Protein AF-A0A538PXJ2-F1 (afdb_monomer_lite)

Foldseek 3Di:
DPDQAPLVLLVLQLVLLLVLLVVLVVDQVVFAQADPPADQDVVRGQLLSVLLSVLSNLSNVLSVLSVDPDDPLVNVLSNLQSLLQSLLSLLLSLLRQPQFDPVSVVLNLPPCSSVCSNVVSNVLSVQLSVLCVVVPVPQLVSCVSSLVSNLVSLVRQLSSLLRLCVVLVNNVLSVLSVVLSVLCNLLSVVSNDPCVVVVCPDCNSSVSNSVSSSSNSVSVVVSSVSSNVSNVPQDPLVQWAWEQELDADVQWGWIDGPVDIFTAHPLLSLQVLLLLLLQLVDPDPCRSKDACVRRPPRDDVVSLVRNLVSCVVVRLSPQWDDPSRRITHGSRHNVRYHYPLVSQCVDPSRVVVSVSRD

Sequence (358 aa):
MPAHAPVWYAVAQGALCLSVAWAILALYQRGTPIRQGEPAPTPARDEGALWMGIGVALWSVTGGLLLLPLPDGPAQALRTLLSSANSGCLLISASHLDYGPALLQRASDYRRWNQVALIGSLAIALVTLALDAAFGPAAHAARLPDFLLSSVTLLLWGFGLFRSFHRRGFAPLAVLAVLAISLQFAAQLPEIVDEAALGLAGERRWILNLVSKAMVLVAFLSLAMSWVHEVAERPSHSAIRLRFTGRRAGARYVVDLGDRTLEMRETPHRDLLSLAIARVRDTGHDAGWVSLLDLVGRLDDSRIRRMREDLKPVGLDKEIEANGHKSYRLAIEPQHLSFDREALARLPDLEAVARQIP

Structure (mmCIF, N/CA/C/O backbone):
data_AF-A0A538PXJ2-F1
#
_entry.id   AF-A0A538PXJ2-F1
#
loop_
_atom_site.group_PDB
_atom_site.id
_atom_site.type_symbol
_atom_site.label_atom_id
_atom_site.label_alt_id
_atom_site.label_comp_id
_atom_site.label_asym_id
_atom_site.label_entity_id
_atom_site.label_seq_id
_atom_site.pdbx_PDB_ins_code
_atom_site.Cartn_x
_atom_site.Cartn_y
_atom_site.Cartn_z
_atom_site.occupancy
_atom_site.B_iso_or_equiv
_atom_site.auth_seq_id
_atom_site.auth_comp_id
_atom_site.auth_asym_id
_atom_site.auth_atom_id
_atom_site.pdbx_PDB_model_num
ATOM 1 N N . MET A 1 1 ? 18.726 3.748 -30.516 1.00 31.27 1 MET A N 1
ATOM 2 C CA . MET A 1 1 ? 19.359 4.037 -29.209 1.00 31.27 1 MET A CA 1
ATOM 3 C C . MET A 1 1 ? 18.246 4.381 -28.237 1.00 31.27 1 MET A C 1
ATOM 5 O O . MET A 1 1 ? 17.402 5.183 -28.632 1.00 31.27 1 MET A O 1
ATOM 9 N N . PRO A 1 2 ? 18.173 3.782 -27.036 1.00 47.66 2 PRO A N 1
ATOM 10 C CA . PRO A 1 2 ? 17.225 4.259 -26.038 1.00 47.66 2 PRO A CA 1
ATOM 11 C C . PRO A 1 2 ? 17.558 5.726 -25.772 1.00 47.66 2 PRO A C 1
ATOM 13 O O . PRO A 1 2 ? 18.709 6.053 -25.493 1.00 47.66 2 PRO A O 1
ATOM 16 N N . ALA A 1 3 ? 16.589 6.630 -25.934 1.00 57.38 3 ALA A N 1
ATOM 17 C CA . ALA A 1 3 ? 16.848 8.035 -25.656 1.00 57.38 3 ALA A CA 1
ATOM 18 C C . ALA A 1 3 ? 17.333 8.150 -24.199 1.00 57.38 3 ALA A C 1
ATOM 20 O O . ALA A 1 3 ? 16.736 7.566 -23.290 1.00 57.38 3 ALA A O 1
ATOM 21 N N . HIS A 1 4 ? 18.440 8.845 -23.955 1.00 74.44 4 HIS A N 1
ATOM 22 C CA . HIS A 1 4 ? 18.821 9.143 -22.581 1.00 74.44 4 HIS A CA 1
ATOM 23 C C . HIS A 1 4 ? 17.685 9.935 -21.920 1.00 74.44 4 HIS A C 1
ATOM 25 O O . HIS A 1 4 ? 16.934 10.654 -22.589 1.00 74.44 4 HIS A O 1
ATOM 31 N N . ALA A 1 5 ? 17.493 9.735 -20.618 1.00 84.06 5 ALA A N 1
ATOM 32 C CA . ALA A 1 5 ? 16.477 10.483 -19.897 1.00 84.06 5 ALA A CA 1
ATOM 33 C C . ALA A 1 5 ? 16.792 11.983 -19.986 1.00 84.06 5 ALA A C 1
ATOM 35 O O . ALA A 1 5 ? 17.937 12.361 -19.729 1.00 84.06 5 ALA A O 1
ATOM 36 N N . PRO A 1 6 ? 15.819 12.840 -20.339 1.00 91.62 6 PRO A N 1
ATOM 37 C CA . PRO A 1 6 ? 16.013 14.273 -20.288 1.00 91.62 6 PRO A CA 1
ATOM 38 C C . PRO A 1 6 ? 16.440 14.694 -18.884 1.00 91.62 6 PRO A C 1
ATOM 40 O O . PRO A 1 6 ? 15.895 14.211 -17.887 1.00 91.62 6 PRO A O 1
ATOM 43 N N . VAL A 1 7 ? 17.381 15.633 -18.802 1.00 93.81 7 VAL A N 1
ATOM 44 C CA . VAL A 1 7 ? 17.879 16.152 -17.518 1.00 93.81 7 VAL A CA 1
ATOM 45 C C . VAL A 1 7 ? 16.728 16.683 -16.661 1.00 93.81 7 VAL A C 1
ATOM 47 O O . VAL A 1 7 ? 16.677 16.414 -15.461 1.00 93.81 7 VAL A O 1
ATOM 50 N N . TRP A 1 8 ? 15.757 17.364 -17.282 1.00 95.25 8 TRP A N 1
ATOM 51 C CA . TRP A 1 8 ? 14.578 17.880 -16.586 1.00 95.25 8 TRP A CA 1
ATOM 52 C C . TRP A 1 8 ? 13.778 16.768 -15.897 1.00 95.25 8 TRP A C 1
ATOM 54 O O . TRP A 1 8 ? 13.323 16.955 -14.771 1.00 95.25 8 TRP A O 1
ATOM 64 N N . TYR A 1 9 ? 13.647 15.597 -16.530 1.00 95.50 9 TYR A N 1
ATOM 65 C CA . TYR A 1 9 ? 12.902 14.467 -15.979 1.00 95.50 9 TYR A CA 1
ATOM 66 C C . TYR A 1 9 ? 13.625 13.884 -14.768 1.00 95.50 9 TYR A C 1
ATOM 68 O O . TYR A 1 9 ? 13.008 13.651 -13.730 1.00 95.50 9 TYR A O 1
ATOM 76 N N . ALA A 1 10 ? 14.939 13.687 -14.885 1.00 94.81 10 ALA A N 1
ATOM 77 C CA . ALA A 1 10 ? 15.766 13.156 -13.810 1.00 94.81 10 ALA A CA 1
ATOM 78 C C . ALA A 1 10 ? 15.714 14.046 -12.555 1.00 94.81 10 ALA A C 1
ATOM 80 O O . ALA A 1 10 ? 15.459 13.550 -11.454 1.00 94.81 10 ALA A O 1
ATOM 81 N N . VAL A 1 11 ? 15.865 15.364 -12.735 1.00 96.75 11 VAL A N 1
ATOM 82 C CA . VAL A 1 11 ? 15.774 16.355 -11.651 1.00 96.75 11 VAL A CA 1
ATOM 83 C C . VAL A 1 11 ? 14.367 16.390 -11.052 1.00 96.75 11 VAL A C 1
ATOM 85 O O . VAL A 1 11 ? 14.224 16.318 -9.832 1.00 96.75 11 VAL A O 1
ATOM 88 N N . ALA A 1 12 ? 13.326 16.449 -11.889 1.00 97.19 12 ALA A N 1
ATOM 89 C CA . ALA A 1 12 ? 11.942 16.508 -11.424 1.00 97.19 12 ALA A CA 1
ATOM 90 C C . ALA A 1 12 ? 11.537 15.244 -10.652 1.00 97.19 12 ALA A C 1
ATOM 92 O O . ALA A 1 12 ? 10.985 15.353 -9.559 1.00 97.19 12 ALA A O 1
ATOM 93 N N . GLN A 1 13 ? 11.855 14.050 -11.169 1.00 96.19 13 GLN A N 1
ATOM 94 C CA . GLN A 1 13 ? 11.606 12.789 -10.468 1.00 96.19 13 GLN A CA 1
ATOM 95 C C . GLN A 1 13 ? 12.359 12.750 -9.136 1.00 96.19 13 GLN A C 1
ATOM 97 O O . GLN A 1 13 ? 11.766 12.408 -8.112 1.00 96.19 13 GLN A O 1
ATOM 102 N N . GLY A 1 14 ? 13.652 13.093 -9.154 1.00 96.56 14 GLY A N 1
ATOM 103 C CA . GLY A 1 14 ? 14.511 13.102 -7.974 1.00 96.56 14 GLY A CA 1
ATOM 104 C C . GLY A 1 14 ? 13.939 13.975 -6.861 1.00 96.56 14 GLY A C 1
ATOM 105 O O . GLY A 1 14 ? 13.725 13.483 -5.752 1.00 96.56 14 GLY A O 1
ATOM 106 N N . ALA A 1 15 ? 13.631 15.233 -7.183 1.00 97.44 15 ALA A N 1
ATOM 107 C CA . ALA A 1 15 ? 13.079 16.204 -6.246 1.00 97.44 15 ALA A CA 1
ATOM 108 C C . ALA A 1 15 ? 11.696 15.784 -5.730 1.00 97.44 15 ALA A C 1
ATOM 110 O O . ALA A 1 15 ? 11.496 15.696 -4.522 1.00 97.44 15 ALA A O 1
ATOM 111 N N . LEU A 1 16 ? 10.767 15.453 -6.633 1.00 97.69 16 LEU A N 1
ATOM 112 C CA . LEU A 1 16 ? 9.399 15.082 -6.275 1.00 97.69 16 LEU A CA 1
ATOM 113 C C . LEU A 1 16 ? 9.365 13.861 -5.347 1.00 97.69 16 LEU A C 1
ATOM 115 O O . LEU A 1 16 ? 8.728 13.893 -4.294 1.00 97.69 16 LEU A O 1
ATOM 119 N N . CYS A 1 17 ? 10.073 12.791 -5.715 1.00 97.94 17 CYS A N 1
ATOM 120 C CA . CYS A 1 17 ? 10.095 11.571 -4.916 1.00 97.94 17 CYS A CA 1
ATOM 121 C C . CYS A 1 17 ? 10.810 11.804 -3.579 1.00 97.94 17 CYS A C 1
ATOM 123 O O . CYS A 1 17 ? 10.346 11.305 -2.559 1.00 97.94 17 CYS A O 1
ATOM 125 N N . LEU A 1 18 ? 11.893 12.593 -3.547 1.00 97.94 18 LEU A N 1
ATOM 126 C CA . LEU A 1 18 ? 12.595 12.889 -2.295 1.00 97.94 18 LEU A CA 1
ATOM 127 C C . LEU A 1 18 ? 11.704 13.660 -1.323 1.00 97.94 18 LEU A C 1
ATOM 129 O O . LEU A 1 18 ? 11.611 13.282 -0.158 1.00 97.94 18 LEU A O 1
ATOM 133 N N . SER A 1 19 ? 11.025 14.708 -1.795 1.00 98.00 19 SER A N 1
ATOM 134 C CA . SER A 1 19 ? 10.138 15.521 -0.960 1.00 98.00 19 SER A CA 1
ATOM 135 C C . SER A 1 19 ? 8.999 14.692 -0.368 1.00 98.00 19 SER A C 1
ATOM 137 O O . SER A 1 19 ? 8.711 14.804 0.823 1.00 98.00 19 SER A O 1
ATOM 139 N N . VAL A 1 20 ? 8.379 13.821 -1.169 1.00 98.00 20 VAL A N 1
ATOM 140 C CA . VAL A 1 20 ? 7.281 12.966 -0.698 1.00 98.00 20 VAL A CA 1
ATOM 141 C C . VAL A 1 20 ? 7.785 11.863 0.234 1.00 98.00 20 VAL A C 1
ATOM 143 O O . VAL A 1 20 ? 7.177 11.639 1.280 1.00 98.00 20 VAL A O 1
ATOM 146 N N . ALA A 1 21 ? 8.912 11.218 -0.083 1.00 98.19 21 ALA A N 1
ATOM 147 C CA . ALA A 1 21 ? 9.545 10.252 0.816 1.00 98.19 21 ALA A CA 1
ATOM 148 C C . ALA A 1 21 ? 9.848 10.886 2.176 1.00 98.19 21 ALA A C 1
ATOM 150 O O . ALA A 1 21 ? 9.521 10.311 3.212 1.00 98.19 21 ALA A O 1
ATOM 151 N N . TRP A 1 22 ? 10.415 12.095 2.179 1.00 97.75 22 TRP A N 1
ATOM 152 C CA . TRP A 1 22 ? 10.734 12.820 3.403 1.00 97.75 22 TRP A CA 1
ATOM 153 C C . TRP A 1 22 ? 9.483 13.155 4.217 1.00 97.75 22 TRP A C 1
ATOM 155 O O . TRP A 1 22 ? 9.475 12.960 5.429 1.00 97.75 22 TRP A O 1
ATOM 165 N N . ALA A 1 23 ? 8.403 13.590 3.562 1.00 96.44 23 ALA A N 1
ATOM 166 C CA . ALA A 1 23 ? 7.126 13.847 4.224 1.00 96.44 23 ALA A CA 1
ATOM 167 C C . ALA A 1 23 ? 6.549 12.578 4.878 1.00 96.44 23 ALA A C 1
ATOM 169 O O . ALA A 1 23 ? 6.147 12.609 6.040 1.00 96.44 23 ALA A O 1
ATOM 170 N N . ILE A 1 24 ? 6.559 11.444 4.171 1.00 95.75 24 ILE A N 1
ATOM 171 C CA . ILE A 1 24 ? 6.075 10.159 4.698 1.00 95.75 24 ILE A CA 1
ATOM 172 C C . ILE A 1 24 ? 6.945 9.683 5.872 1.00 95.75 24 ILE A C 1
ATOM 174 O O . ILE A 1 24 ? 6.423 9.266 6.905 1.00 95.75 24 ILE A O 1
ATOM 178 N N . LEU A 1 25 ? 8.271 9.784 5.755 1.00 95.94 25 LEU A N 1
ATOM 179 C CA . LEU A 1 25 ? 9.193 9.400 6.826 1.00 95.94 25 LEU A CA 1
ATOM 180 C C . LEU A 1 25 ? 9.080 10.321 8.046 1.00 95.94 25 LEU A C 1
ATOM 182 O O . LEU A 1 25 ? 9.217 9.851 9.174 1.00 95.94 25 LEU A O 1
ATOM 186 N N . ALA A 1 26 ? 8.781 11.607 7.850 1.00 93.94 26 ALA A N 1
ATOM 187 C CA . ALA A 1 26 ? 8.489 12.524 8.946 1.00 93.94 26 ALA A CA 1
ATOM 188 C C . ALA A 1 26 ? 7.215 12.110 9.703 1.00 93.94 26 ALA A C 1
ATOM 190 O O . ALA A 1 26 ? 7.208 12.132 10.934 1.00 93.94 26 ALA A O 1
ATOM 191 N N . LEU A 1 27 ? 6.170 11.660 8.996 1.00 89.19 27 LEU A N 1
ATOM 192 C CA . LEU A 1 27 ? 4.970 11.094 9.624 1.00 89.19 27 LEU A CA 1
ATOM 193 C C . LEU A 1 27 ? 5.292 9.811 10.403 1.00 89.19 27 LEU A C 1
ATOM 195 O O . LEU A 1 27 ? 4.879 9.678 11.552 1.00 89.19 27 LEU A O 1
ATOM 199 N N . TYR A 1 28 ? 6.103 8.914 9.837 1.00 90.50 28 TYR A N 1
ATOM 200 C CA . TYR A 1 28 ? 6.583 7.725 10.549 1.00 90.50 28 TYR A CA 1
ATOM 201 C C . TYR A 1 28 ? 7.351 8.079 11.835 1.00 90.50 28 TYR A C 1
ATOM 203 O O . TYR A 1 28 ? 7.110 7.489 12.890 1.00 90.50 28 TYR A O 1
ATOM 211 N N . GLN A 1 29 ? 8.260 9.059 11.773 1.00 88.88 29 GLN A N 1
ATOM 212 C CA . GLN A 1 29 ? 9.024 9.510 12.939 1.00 88.88 29 GLN A CA 1
ATOM 213 C C . GLN A 1 29 ? 8.129 10.130 14.011 1.00 88.88 29 GLN A C 1
ATOM 215 O O . GLN A 1 29 ? 8.356 9.889 15.200 1.00 88.88 29 GLN A O 1
ATOM 220 N N . ARG A 1 30 ? 7.122 10.908 13.590 1.00 85.88 30 ARG A N 1
ATOM 221 C CA . ARG A 1 30 ? 6.136 11.516 14.487 1.00 85.88 30 ARG A CA 1
ATOM 222 C C . ARG A 1 30 ? 5.284 10.465 15.196 1.00 85.88 30 ARG A C 1
ATOM 224 O O . ARG A 1 30 ? 4.901 10.694 16.340 1.00 85.88 30 ARG A O 1
ATOM 231 N N . GLY A 1 31 ? 5.055 9.332 14.544 1.00 80.88 31 GLY A N 1
ATOM 232 C CA . GLY A 1 31 ? 4.248 8.236 15.053 1.00 80.88 31 GLY A CA 1
ATOM 233 C C . GLY A 1 31 ? 2.818 8.279 14.531 1.00 80.88 31 GLY A C 1
ATOM 234 O O . GLY A 1 31 ? 2.405 9.202 13.826 1.00 80.88 31 GLY A O 1
ATOM 235 N N . THR A 1 32 ? 2.067 7.239 14.866 1.00 75.62 32 THR A N 1
ATOM 236 C CA . THR A 1 32 ? 0.653 7.106 14.506 1.00 75.62 32 THR A CA 1
ATOM 237 C C . THR A 1 32 ? -0.151 8.320 14.996 1.00 75.62 32 THR A C 1
ATOM 239 O O . THR A 1 32 ? 0.045 8.734 16.144 1.00 75.62 32 THR A O 1
ATOM 242 N N . PRO A 1 33 ? -1.064 8.890 14.188 1.00 73.50 33 PRO A N 1
ATOM 243 C CA . PRO A 1 33 ? -1.913 9.988 14.631 1.00 73.50 33 PRO A CA 1
ATOM 244 C C . PRO A 1 33 ? -2.714 9.588 15.875 1.00 73.50 33 PRO A C 1
ATOM 246 O O . PRO A 1 33 ? -3.389 8.561 15.872 1.00 73.50 33 PRO A O 1
ATOM 249 N N . ILE A 1 34 ? -2.645 10.416 16.918 1.00 72.38 34 ILE A N 1
ATOM 250 C CA . ILE A 1 34 ? -3.407 10.261 18.163 1.00 72.38 34 ILE A CA 1
ATOM 251 C C . ILE A 1 34 ? -4.178 11.536 18.461 1.00 72.38 34 ILE A C 1
ATOM 253 O O . ILE A 1 34 ? -3.735 12.636 18.105 1.00 72.38 34 ILE A O 1
ATOM 257 N N . ARG A 1 35 ? -5.315 11.410 19.145 1.00 67.38 35 ARG A N 1
ATOM 258 C CA . ARG A 1 35 ? -6.004 12.577 19.683 1.00 67.38 35 ARG A CA 1
ATOM 259 C C . ARG A 1 35 ? -5.268 13.094 20.917 1.00 67.38 35 ARG A C 1
ATOM 261 O O . ARG A 1 35 ? -4.624 12.343 21.646 1.00 67.38 35 ARG A O 1
ATOM 268 N N . GLN A 1 36 ? -5.351 14.400 21.160 1.00 63.75 36 GLN A N 1
ATOM 269 C CA . GLN A 1 36 ? -4.787 14.984 22.376 1.00 63.75 36 GLN A CA 1
ATOM 270 C C . GLN A 1 36 ? -5.446 14.364 23.614 1.00 63.75 36 GLN A C 1
ATOM 272 O O . GLN A 1 36 ? -6.670 14.341 23.712 1.00 63.75 36 GLN A O 1
ATOM 277 N N . GLY A 1 37 ? -4.621 13.888 24.548 1.00 60.78 37 GLY A N 1
ATOM 278 C CA . GLY A 1 37 ? -5.071 13.263 25.794 1.00 60.78 37 GLY A CA 1
ATOM 279 C C . GLY A 1 37 ? -5.264 11.747 25.726 1.00 60.78 37 GLY A C 1
ATOM 280 O O . GLY A 1 37 ? -5.471 11.143 26.770 1.00 60.78 37 GLY A O 1
ATOM 281 N N . GLU A 1 38 ? -5.150 11.123 24.549 1.00 62.94 38 GLU A N 1
ATOM 282 C CA . GLU A 1 38 ? -5.231 9.664 24.413 1.00 62.94 38 GLU A CA 1
ATOM 283 C C . GLU A 1 38 ? -3.839 9.012 24.520 1.00 62.94 38 GLU A C 1
ATOM 285 O O . GLU A 1 38 ? -2.836 9.602 24.095 1.00 62.94 38 GLU A O 1
ATOM 290 N N . PRO A 1 39 ? -3.743 7.800 25.104 1.00 61.34 39 PRO A N 1
ATOM 291 C CA . PRO A 1 39 ? -2.484 7.073 25.176 1.00 61.34 39 PRO A CA 1
ATOM 292 C C . PRO A 1 39 ? -1.982 6.726 23.771 1.00 61.34 39 PRO A C 1
ATOM 294 O O . PRO A 1 39 ? -2.761 6.418 22.869 1.00 61.34 39 PRO A O 1
ATOM 297 N N . ALA A 1 40 ? -0.661 6.745 23.586 1.00 64.06 40 ALA A N 1
ATOM 298 C CA . ALA A 1 40 ? -0.063 6.339 22.321 1.00 64.06 40 ALA A CA 1
ATOM 299 C C . ALA A 1 40 ? -0.415 4.869 22.008 1.00 64.06 40 ALA A C 1
ATOM 301 O O . ALA A 1 40 ? -0.278 4.010 22.889 1.00 64.06 40 ALA A O 1
ATOM 302 N N . PRO A 1 41 ? -0.846 4.549 20.775 1.00 65.62 41 PRO A N 1
ATOM 303 C CA . PRO A 1 41 ? -1.132 3.179 20.390 1.00 65.62 41 PRO A CA 1
ATOM 304 C C . PRO A 1 41 ? 0.165 2.372 20.351 1.00 65.62 41 PRO A C 1
ATOM 306 O O . PRO A 1 41 ? 1.274 2.905 20.270 1.00 65.62 41 PRO A O 1
ATOM 309 N N . THR A 1 42 ? 0.022 1.057 20.442 1.00 56.81 42 THR A N 1
ATOM 310 C CA . THR A 1 42 ? 1.140 0.114 20.427 1.00 56.81 42 THR A CA 1
ATOM 311 C C . THR A 1 42 ? 0.976 -0.785 19.199 1.00 56.81 42 THR A C 1
ATOM 313 O O . THR A 1 42 ? -0.019 -1.506 19.140 1.00 56.81 42 THR A O 1
ATOM 316 N N . PRO A 1 43 ? 1.902 -0.760 18.220 1.00 63.34 43 PRO A N 1
ATOM 317 C CA . PRO A 1 43 ? 3.133 0.035 18.161 1.00 63.34 43 PRO A CA 1
ATOM 318 C C . PRO A 1 43 ? 2.885 1.532 17.893 1.00 63.34 43 PRO A C 1
ATOM 320 O O . PRO A 1 43 ? 1.979 1.908 17.159 1.00 63.34 43 PRO A O 1
ATOM 323 N N . ALA A 1 44 ? 3.742 2.392 18.452 1.00 69.00 44 ALA A N 1
ATOM 324 C CA . ALA A 1 44 ? 3.615 3.853 18.338 1.00 69.00 44 ALA A CA 1
ATOM 325 C C . ALA A 1 44 ? 3.971 4.404 16.946 1.00 69.00 44 ALA A C 1
ATOM 327 O O . ALA A 1 44 ? 3.772 5.587 16.662 1.00 69.00 44 ALA A O 1
ATOM 328 N N . ARG A 1 45 ? 4.550 3.567 16.081 1.00 80.31 45 ARG A N 1
ATOM 329 C CA . ARG A 1 45 ? 4.970 3.931 14.730 1.00 80.31 45 ARG A CA 1
ATOM 330 C C . ARG A 1 45 ? 4.416 2.935 13.728 1.00 80.31 45 ARG A C 1
ATOM 332 O O . ARG A 1 45 ? 4.433 1.734 13.973 1.00 80.31 45 ARG A O 1
ATOM 339 N N . ASP A 1 46 ? 3.975 3.464 12.597 1.00 84.19 46 ASP A N 1
ATOM 340 C CA . ASP A 1 46 ? 3.419 2.680 11.501 1.00 84.19 46 ASP A CA 1
ATOM 341 C C . ASP A 1 46 ? 4.533 2.159 10.583 1.00 84.19 46 ASP A C 1
ATOM 343 O O . ASP A 1 46 ? 5.124 2.912 9.804 1.00 84.19 46 ASP A O 1
ATOM 347 N N . GLU A 1 47 ? 4.824 0.860 10.664 1.00 87.25 47 GLU A N 1
ATOM 348 C CA . GLU A 1 47 ? 5.790 0.210 9.771 1.00 87.25 47 GLU A CA 1
ATOM 349 C C . GLU A 1 47 ? 5.402 0.351 8.291 1.00 87.25 47 GLU A C 1
ATOM 351 O O . GLU A 1 47 ? 6.283 0.467 7.434 1.00 87.25 47 GLU A O 1
ATOM 356 N N . GLY A 1 48 ? 4.1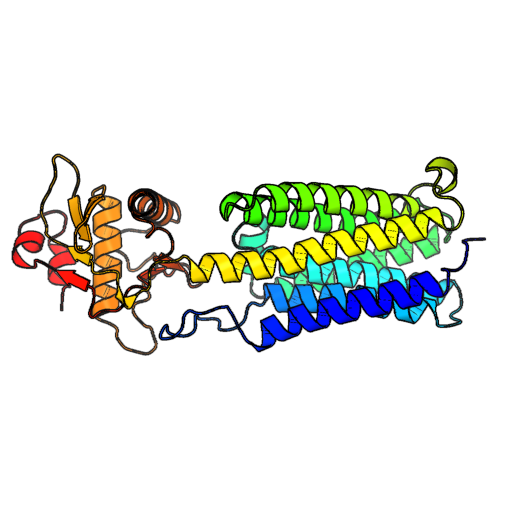05 0.428 7.978 1.00 90.94 48 GLY A N 1
ATOM 357 C CA . GLY A 1 48 ? 3.615 0.674 6.628 1.00 90.94 48 GLY A CA 1
ATOM 358 C C . GLY A 1 48 ? 4.163 1.979 6.056 1.00 90.94 48 GLY A C 1
ATOM 359 O O . GLY A 1 48 ? 4.717 1.986 4.951 1.00 90.94 48 GLY A O 1
ATOM 360 N N . ALA A 1 49 ? 4.089 3.068 6.824 1.00 92.38 49 ALA A N 1
ATOM 361 C CA . ALA A 1 49 ? 4.638 4.367 6.443 1.00 92.38 49 ALA A CA 1
ATOM 362 C C . ALA A 1 49 ? 6.165 4.340 6.259 1.00 92.38 49 ALA A C 1
ATOM 364 O O . ALA A 1 49 ? 6.669 4.930 5.301 1.00 92.38 49 ALA A O 1
ATOM 365 N N . LEU A 1 50 ? 6.909 3.624 7.113 1.00 95.12 50 LEU A N 1
ATOM 366 C CA . LEU A 1 50 ? 8.364 3.477 6.966 1.00 95.12 50 LEU A CA 1
ATOM 367 C C . LEU A 1 50 ? 8.727 2.874 5.607 1.00 95.12 50 LEU A C 1
ATOM 369 O O . LEU A 1 50 ? 9.493 3.464 4.841 1.00 95.12 50 LEU A O 1
ATOM 373 N N . TRP A 1 51 ? 8.162 1.707 5.299 1.00 97.12 51 TRP A N 1
ATOM 374 C CA . TRP A 1 51 ? 8.472 0.989 4.067 1.00 97.12 51 TRP A CA 1
ATOM 375 C C . TRP A 1 51 ? 7.951 1.716 2.824 1.00 97.12 51 TRP A C 1
ATOM 377 O O . TRP A 1 51 ? 8.619 1.701 1.789 1.00 97.12 51 TRP A O 1
ATOM 387 N N . MET A 1 52 ? 6.826 2.436 2.928 1.00 97.25 52 MET A N 1
ATOM 388 C CA . MET A 1 52 ? 6.341 3.318 1.861 1.00 97.25 52 MET A CA 1
ATOM 389 C C . MET A 1 52 ? 7.346 4.436 1.574 1.00 97.25 52 MET A C 1
ATOM 391 O O . MET A 1 52 ? 7.713 4.658 0.422 1.00 97.25 52 MET A O 1
ATOM 395 N N . GLY A 1 53 ? 7.821 5.116 2.623 1.00 97.62 53 GLY A N 1
ATOM 396 C CA . GLY A 1 53 ? 8.789 6.205 2.513 1.00 97.62 53 GLY A CA 1
ATOM 397 C C . GLY A 1 53 ? 10.113 5.747 1.902 1.00 97.62 53 GLY A C 1
ATOM 398 O O . GLY A 1 53 ? 10.618 6.396 0.988 1.00 97.62 53 GLY A O 1
ATOM 399 N N . ILE A 1 54 ? 10.636 4.593 2.336 1.00 98.31 54 ILE A N 1
ATOM 400 C CA . ILE A 1 54 ? 11.836 3.978 1.743 1.00 98.31 54 ILE A CA 1
ATOM 401 C C . ILE A 1 54 ? 11.588 3.623 0.273 1.00 98.31 54 ILE A C 1
ATOM 403 O O . ILE A 1 54 ? 12.406 3.965 -0.579 1.00 98.31 54 ILE A O 1
ATOM 407 N N . GLY A 1 55 ? 10.452 2.996 -0.048 1.00 97.94 55 GLY A N 1
ATOM 408 C CA . GLY A 1 55 ? 10.077 2.677 -1.425 1.00 97.94 55 GLY A CA 1
ATOM 409 C C . GLY A 1 55 ? 10.099 3.920 -2.315 1.00 97.94 55 GLY A C 1
ATOM 410 O O . GLY A 1 55 ? 10.807 3.950 -3.320 1.00 97.94 55 GLY A O 1
ATOM 411 N N . VAL A 1 56 ? 9.411 4.990 -1.915 1.00 98.06 56 VAL A N 1
ATOM 412 C CA . VAL A 1 56 ? 9.402 6.261 -2.657 1.00 98.06 56 VAL A CA 1
ATOM 413 C C . VAL A 1 56 ? 10.809 6.872 -2.765 1.00 98.06 56 VAL A C 1
ATOM 415 O O . VAL A 1 56 ? 11.174 7.385 -3.826 1.00 98.06 56 VAL A O 1
ATOM 418 N N . ALA A 1 57 ? 11.641 6.771 -1.723 1.00 98.19 57 ALA A N 1
ATOM 419 C CA . ALA A 1 57 ? 13.022 7.254 -1.768 1.00 98.19 57 ALA A CA 1
ATOM 420 C C . ALA A 1 57 ? 13.856 6.538 -2.846 1.00 98.19 57 ALA A C 1
ATOM 422 O O . ALA A 1 57 ? 14.667 7.178 -3.514 1.00 98.19 57 ALA A O 1
ATOM 423 N N . LEU A 1 58 ? 13.618 5.246 -3.100 1.00 98.00 58 LEU A N 1
ATOM 424 C CA . LEU A 1 58 ? 14.300 4.508 -4.172 1.00 98.00 58 LEU A CA 1
ATOM 425 C C . LEU A 1 58 ? 13.982 5.061 -5.576 1.00 98.00 58 LEU A C 1
ATOM 427 O O . LEU A 1 58 ? 14.853 5.054 -6.451 1.00 98.00 58 LEU A O 1
ATOM 431 N N . TRP A 1 59 ? 12.786 5.621 -5.804 1.00 96.44 59 TRP A N 1
ATOM 432 C CA . TRP A 1 59 ? 12.508 6.362 -7.045 1.00 96.44 59 TRP A CA 1
ATOM 433 C C . TRP A 1 59 ? 13.308 7.664 -7.138 1.00 96.44 59 TRP A C 1
ATOM 435 O O . TRP A 1 59 ? 13.742 8.030 -8.232 1.00 96.44 59 TRP A O 1
ATOM 445 N N . SER A 1 60 ? 13.561 8.340 -6.014 1.00 97.06 60 SER A N 1
ATOM 446 C CA . SER A 1 60 ? 14.447 9.509 -5.997 1.00 97.06 60 SER A CA 1
ATOM 447 C C . SER A 1 60 ? 15.885 9.125 -6.351 1.00 97.06 60 SER A C 1
ATOM 449 O O . SER A 1 60 ? 16.474 9.729 -7.248 1.00 97.06 60 SER A O 1
ATOM 451 N N . VAL A 1 61 ? 16.409 8.052 -5.742 1.00 96.69 61 VAL A N 1
ATOM 452 C CA . VAL A 1 61 ? 17.738 7.502 -6.064 1.00 96.69 61 VAL A CA 1
ATOM 453 C C . VAL A 1 61 ? 17.831 7.158 -7.548 1.00 96.69 61 VAL A C 1
ATOM 455 O O . VAL A 1 61 ? 18.792 7.542 -8.209 1.00 96.69 61 VAL A O 1
ATOM 458 N N . THR A 1 62 ? 16.797 6.518 -8.101 1.00 94.19 62 THR A N 1
ATOM 459 C CA . THR A 1 62 ? 16.721 6.230 -9.539 1.00 94.19 62 THR A CA 1
ATOM 460 C C . THR A 1 62 ? 16.827 7.509 -10.370 1.00 94.19 62 THR A C 1
ATOM 462 O O . THR A 1 62 ? 17.559 7.523 -11.350 1.00 94.19 62 THR A O 1
ATOM 465 N N . GLY A 1 63 ? 16.152 8.594 -9.970 1.00 92.12 63 GLY A N 1
ATOM 466 C CA . GLY A 1 63 ? 16.240 9.896 -10.641 1.00 92.12 63 GLY A CA 1
ATOM 467 C C . GLY A 1 63 ? 17.654 10.479 -10.611 1.00 92.12 63 GLY A C 1
ATOM 468 O O . GLY A 1 63 ? 18.150 10.929 -11.638 1.00 92.12 63 GLY A O 1
ATOM 469 N N . GLY A 1 64 ? 18.341 10.387 -9.468 1.00 92.75 64 GLY A N 1
ATOM 470 C CA . GLY A 1 64 ? 19.740 10.805 -9.336 1.00 92.75 64 GLY A CA 1
ATOM 471 C C . GLY A 1 64 ? 20.695 9.997 -10.219 1.00 92.75 64 GLY A C 1
ATOM 472 O O . GLY A 1 64 ? 21.572 10.569 -10.861 1.00 92.75 64 GLY A O 1
ATOM 473 N N . LEU A 1 65 ? 20.487 8.682 -10.334 1.00 92.56 65 LEU A N 1
ATOM 474 C CA . LEU A 1 65 ? 21.298 7.830 -11.210 1.00 92.56 65 LEU A CA 1
ATOM 475 C C . LEU A 1 65 ? 21.178 8.186 -12.692 1.00 92.56 65 LEU A C 1
ATOM 477 O O . LEU A 1 65 ? 22.125 7.959 -13.438 1.00 92.56 65 LEU A O 1
ATOM 481 N N . LEU A 1 66 ? 20.047 8.752 -13.126 1.00 90.69 66 LEU A N 1
ATOM 482 C CA . LEU A 1 66 ? 19.876 9.223 -14.506 1.00 90.69 66 LEU A CA 1
ATOM 483 C C . LEU A 1 66 ? 20.790 10.408 -14.849 1.00 90.69 66 LEU A C 1
ATOM 485 O O . LEU A 1 66 ? 21.008 10.664 -16.029 1.00 90.69 66 LEU A O 1
ATOM 489 N N . LEU A 1 67 ? 21.307 11.123 -13.844 1.00 90.69 67 LEU A N 1
ATOM 490 C CA . LEU A 1 67 ? 22.234 12.245 -14.019 1.00 90.69 67 LEU A CA 1
ATOM 491 C C . LEU A 1 67 ? 23.700 11.801 -14.070 1.00 90.69 67 LEU A C 1
ATOM 493 O O . LEU A 1 67 ? 24.565 12.590 -14.446 1.00 90.69 67 LEU A O 1
ATOM 497 N N . LEU A 1 68 ? 23.994 10.563 -13.667 1.00 90.12 68 LEU A N 1
ATOM 498 C CA . LEU A 1 68 ? 25.354 10.047 -13.655 1.00 90.12 68 LEU A CA 1
ATOM 499 C C . LEU A 1 68 ? 25.716 9.481 -15.036 1.00 90.12 68 LEU A C 1
ATOM 501 O O . LEU A 1 68 ? 24.914 8.747 -15.619 1.00 90.12 68 LEU A O 1
ATOM 505 N N . PRO A 1 69 ? 26.931 9.746 -15.550 1.00 88.50 69 PRO A N 1
ATOM 506 C CA . PRO A 1 69 ? 27.409 9.190 -16.813 1.00 88.50 69 PRO A CA 1
ATOM 507 C C . PRO A 1 69 ? 27.844 7.725 -16.628 1.00 88.50 69 PRO A C 1
ATOM 509 O O . PRO A 1 69 ? 29.019 7.381 -16.750 1.00 88.50 69 PRO A O 1
ATOM 512 N N . LEU A 1 70 ? 26.898 6.860 -16.264 1.00 87.25 70 LEU A N 1
ATOM 513 C CA . LEU A 1 70 ? 27.128 5.428 -16.094 1.00 87.25 70 LEU A CA 1
ATOM 514 C C . LEU A 1 70 ? 27.066 4.708 -17.450 1.00 87.25 70 LEU A C 1
ATOM 516 O O . LEU A 1 70 ? 26.200 5.038 -18.263 1.00 87.25 70 LEU A O 1
ATOM 520 N N . PRO A 1 71 ? 27.918 3.694 -17.691 1.00 88.38 71 PRO A N 1
ATOM 521 C CA . PRO A 1 71 ? 27.782 2.840 -18.866 1.00 88.38 71 PRO A CA 1
ATOM 522 C C . PRO A 1 71 ? 26.434 2.100 -18.861 1.00 88.38 71 PRO A C 1
ATOM 524 O O . PRO A 1 71 ? 25.916 1.765 -17.792 1.00 88.38 71 PRO A O 1
ATOM 527 N N . ASP A 1 72 ? 25.894 1.801 -20.047 1.00 82.31 72 ASP A N 1
ATOM 528 C CA . ASP A 1 72 ? 24.525 1.283 -20.209 1.00 82.31 72 ASP A CA 1
ATOM 529 C C . ASP A 1 72 ? 24.252 0.001 -19.404 1.00 82.31 72 ASP A C 1
ATOM 531 O O . ASP A 1 72 ? 23.229 -0.087 -18.729 1.00 82.31 72 ASP A O 1
ATOM 535 N N . GLY A 1 73 ? 25.184 -0.961 -19.398 1.00 85.75 73 GLY A N 1
ATOM 536 C CA . GLY A 1 73 ? 25.036 -2.222 -18.656 1.00 85.75 73 GLY A CA 1
ATOM 537 C C . GLY A 1 73 ? 24.898 -2.024 -17.136 1.00 85.75 73 GLY A C 1
ATOM 538 O O . GLY A 1 73 ? 23.866 -2.381 -16.567 1.00 85.75 73 GLY A O 1
ATOM 539 N N . PRO A 1 74 ? 25.891 -1.418 -16.454 1.00 88.44 74 PRO A N 1
ATOM 540 C CA . PRO A 1 74 ? 25.792 -1.062 -15.037 1.00 88.44 74 PRO A CA 1
ATOM 541 C C . PRO A 1 74 ? 24.582 -0.180 -14.702 1.00 88.44 74 PRO A C 1
ATOM 543 O O . PRO A 1 74 ? 23.935 -0.393 -13.676 1.00 88.44 74 PRO A O 1
ATOM 546 N N . ALA A 1 75 ? 24.255 0.794 -15.560 1.00 87.44 75 ALA A N 1
ATOM 547 C CA . ALA A 1 75 ? 23.100 1.663 -15.365 1.00 87.44 75 ALA A CA 1
ATOM 548 C C . ALA A 1 75 ? 21.784 0.871 -15.398 1.00 87.44 75 ALA A C 1
ATOM 550 O O . ALA A 1 75 ? 20.928 1.065 -14.534 1.00 87.44 75 ALA A O 1
ATOM 551 N N . GLN A 1 76 ? 21.627 -0.036 -16.364 1.00 86.50 76 GLN A N 1
ATOM 552 C CA . GLN A 1 76 ? 20.469 -0.918 -16.471 1.00 86.50 76 GLN A CA 1
ATOM 553 C C . GLN A 1 76 ? 20.382 -1.862 -15.270 1.00 86.50 76 GLN A C 1
ATOM 555 O O . GLN A 1 76 ? 19.327 -1.941 -14.641 1.00 86.50 76 GLN A O 1
ATOM 560 N N . ALA A 1 77 ? 21.497 -2.490 -14.885 1.00 91.00 77 ALA A N 1
ATOM 561 C CA . ALA A 1 77 ? 21.534 -3.399 -13.746 1.00 91.00 77 ALA A CA 1
ATOM 562 C C . ALA A 1 77 ? 21.086 -2.722 -12.445 1.00 91.00 77 ALA A C 1
ATOM 564 O O . ALA A 1 77 ? 20.256 -3.251 -11.703 1.00 91.00 77 ALA A O 1
ATOM 565 N N . LEU A 1 78 ? 21.584 -1.510 -12.194 1.00 93.31 78 LEU A N 1
ATOM 566 C CA . LEU A 1 78 ? 21.228 -0.747 -11.006 1.00 93.31 78 LEU A CA 1
ATOM 567 C C . LEU A 1 78 ? 19.762 -0.290 -11.024 1.00 93.31 78 LEU A C 1
ATOM 569 O O . LEU A 1 78 ? 19.109 -0.312 -9.982 1.00 93.31 78 LEU A O 1
ATOM 573 N N . ARG A 1 79 ? 19.213 0.067 -12.194 1.00 91.31 79 ARG A N 1
ATOM 574 C CA . ARG A 1 79 ? 17.782 0.388 -12.334 1.00 91.31 79 ARG A CA 1
ATOM 575 C C . ARG A 1 79 ? 16.894 -0.816 -12.031 1.00 91.31 79 ARG A C 1
ATOM 577 O O . ARG A 1 79 ? 15.929 -0.653 -11.293 1.00 91.31 79 ARG A O 1
ATOM 584 N N . THR A 1 80 ? 17.230 -2.003 -12.533 1.00 93.50 80 THR A N 1
ATOM 585 C CA . THR A 1 80 ? 16.490 -3.241 -12.234 1.00 93.50 80 THR A CA 1
ATOM 586 C C . THR A 1 80 ? 16.535 -3.567 -10.742 1.00 93.50 80 THR A C 1
ATOM 588 O O . THR A 1 80 ? 15.499 -3.826 -10.135 1.00 93.50 80 THR A O 1
ATOM 591 N N . LEU A 1 81 ? 17.710 -3.472 -10.111 1.00 96.44 81 LEU A N 1
ATOM 592 C CA . LEU A 1 81 ? 17.849 -3.691 -8.667 1.00 96.44 81 LEU A CA 1
ATOM 593 C C . LEU A 1 81 ? 17.009 -2.700 -7.849 1.00 96.44 81 LEU A C 1
ATOM 595 O O . LEU A 1 81 ? 16.328 -3.105 -6.908 1.00 96.44 81 LEU A O 1
ATOM 599 N N . LEU A 1 82 ? 17.023 -1.413 -8.211 1.00 96.62 82 LEU A N 1
ATOM 600 C CA . LEU A 1 82 ? 16.235 -0.384 -7.529 1.00 96.62 82 LEU A CA 1
ATOM 601 C C . LEU A 1 82 ? 14.730 -0.535 -7.758 1.00 96.62 82 LEU A C 1
ATOM 603 O O . LEU A 1 82 ? 13.966 -0.315 -6.822 1.00 96.62 82 LEU A O 1
ATOM 607 N N . SER A 1 83 ? 14.305 -0.920 -8.964 1.00 95.44 83 SER A N 1
ATOM 608 C CA . SER A 1 83 ? 12.902 -1.199 -9.304 1.00 95.44 83 SER A CA 1
ATOM 609 C C . SER A 1 83 ? 12.347 -2.358 -8.472 1.00 95.44 83 SER A C 1
ATOM 611 O O . SER A 1 83 ? 11.326 -2.227 -7.787 1.00 95.44 83 SER A O 1
ATOM 613 N N . SER A 1 84 ? 13.084 -3.466 -8.423 1.00 97.44 84 SER A N 1
ATOM 614 C CA . SER A 1 84 ? 12.735 -4.623 -7.606 1.00 97.44 84 SER A CA 1
ATOM 615 C C . SER A 1 84 ? 12.767 -4.306 -6.105 1.00 97.44 84 SER A C 1
ATOM 617 O O . SER A 1 84 ? 11.837 -4.657 -5.381 1.00 97.44 84 SER A O 1
ATOM 619 N N . ALA A 1 85 ? 13.783 -3.587 -5.612 1.00 98.12 85 ALA A N 1
ATOM 620 C CA . ALA A 1 85 ? 13.839 -3.166 -4.209 1.00 98.12 85 ALA A CA 1
ATOM 621 C C . ALA A 1 85 ? 12.682 -2.218 -3.840 1.00 98.12 85 ALA A C 1
ATOM 623 O O . ALA A 1 85 ? 12.103 -2.347 -2.759 1.00 98.12 85 ALA A O 1
ATOM 624 N N . ASN A 1 86 ? 12.306 -1.304 -4.743 1.00 97.81 86 ASN A N 1
ATOM 625 C CA . ASN A 1 86 ? 11.136 -0.436 -4.601 1.00 97.81 86 ASN A CA 1
ATOM 626 C C . ASN A 1 86 ? 9.855 -1.263 -4.483 1.00 97.81 86 ASN A C 1
ATOM 628 O O . ASN A 1 86 ? 9.103 -1.063 -3.531 1.00 97.81 86 ASN A O 1
ATOM 632 N N . SER A 1 87 ? 9.657 -2.233 -5.376 1.00 97.94 87 SER A N 1
ATOM 633 C CA . SER A 1 87 ? 8.509 -3.141 -5.324 1.00 97.94 87 SER A CA 1
ATOM 634 C C . SER A 1 87 ? 8.476 -3.936 -4.016 1.00 97.94 87 SER A C 1
ATOM 636 O O . SER A 1 87 ? 7.432 -4.010 -3.379 1.00 97.94 87 SER A O 1
ATOM 638 N N . GLY A 1 88 ? 9.621 -4.435 -3.540 1.00 97.94 88 GLY A N 1
ATOM 639 C CA . GLY A 1 88 ? 9.721 -5.115 -2.247 1.00 97.94 88 GLY A CA 1
ATOM 640 C C . GLY A 1 88 ? 9.328 -4.225 -1.067 1.00 97.94 88 GLY A C 1
ATOM 641 O O . GLY A 1 88 ? 8.518 -4.630 -0.236 1.00 97.94 88 GLY A O 1
ATOM 642 N N . CYS A 1 89 ? 9.829 -2.988 -1.015 1.00 98.31 89 CYS A N 1
ATOM 643 C CA . CYS A 1 89 ? 9.454 -2.023 0.025 1.00 98.31 89 CYS A CA 1
ATOM 644 C C . CYS A 1 89 ? 7.956 -1.691 -0.026 1.00 98.31 89 CYS A C 1
ATOM 646 O O . CYS A 1 89 ? 7.275 -1.691 0.998 1.00 98.31 89 CYS A O 1
ATOM 648 N N . LEU A 1 90 ? 7.420 -1.450 -1.222 1.00 97.44 90 LEU A N 1
ATOM 649 C CA . LEU A 1 90 ? 6.003 -1.160 -1.410 1.00 97.44 90 LEU A CA 1
ATOM 650 C C . LEU A 1 90 ? 5.119 -2.369 -1.081 1.00 97.44 90 LEU A C 1
ATOM 652 O O . LEU A 1 90 ? 4.039 -2.179 -0.530 1.00 97.44 90 LEU A O 1
ATOM 656 N N . LEU A 1 91 ? 5.564 -3.596 -1.343 1.00 96.69 91 LEU A N 1
ATOM 657 C CA . LEU A 1 91 ? 4.846 -4.816 -0.980 1.00 96.69 91 LEU A CA 1
ATOM 658 C C . LEU A 1 91 ? 4.776 -5.004 0.541 1.00 96.69 91 LEU A C 1
ATOM 660 O O . LEU A 1 91 ? 3.714 -5.333 1.070 1.00 96.69 91 LEU A O 1
ATOM 664 N N . ILE A 1 92 ? 5.884 -4.746 1.246 1.00 95.69 92 ILE A N 1
ATOM 665 C CA . ILE A 1 92 ? 5.913 -4.743 2.715 1.00 95.69 92 ILE A CA 1
ATOM 666 C C . ILE A 1 92 ? 4.999 -3.645 3.255 1.00 95.69 92 ILE A C 1
ATOM 668 O O . ILE A 1 92 ? 4.229 -3.866 4.180 1.00 95.69 92 ILE A O 1
ATOM 672 N N . SER A 1 93 ? 5.036 -2.452 2.674 1.00 95.69 93 SER A N 1
ATOM 673 C CA . SER A 1 93 ? 4.145 -1.380 3.105 1.00 95.69 93 SER A CA 1
ATOM 674 C C . SER A 1 93 ? 2.667 -1.745 2.907 1.00 95.69 93 SER A C 1
ATOM 676 O O . SER A 1 93 ? 1.858 -1.589 3.820 1.00 95.69 93 SER A O 1
ATOM 678 N N . ALA A 1 94 ? 2.321 -2.337 1.761 1.00 93.38 94 ALA A N 1
ATOM 679 C CA . ALA A 1 94 ? 0.956 -2.744 1.454 1.00 93.38 94 ALA A CA 1
ATOM 680 C C . ALA A 1 94 ? 0.398 -3.811 2.418 1.00 93.38 94 ALA A C 1
ATOM 682 O O . ALA A 1 94 ? -0.819 -3.854 2.614 1.00 93.38 94 ALA A O 1
ATOM 683 N N . SER A 1 95 ? 1.239 -4.651 3.045 1.00 91.12 95 SER A N 1
ATOM 684 C CA . SER A 1 95 ? 0.772 -5.618 4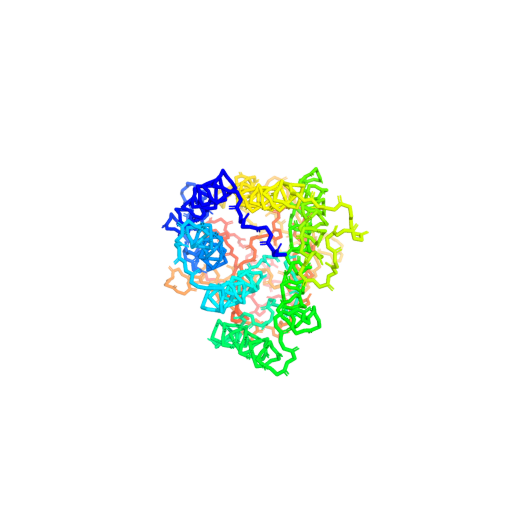.056 1.00 91.12 95 SER A CA 1
ATOM 685 C C . SER A 1 95 ? 0.239 -4.957 5.322 1.00 91.12 95 SER A C 1
ATOM 687 O O . SER A 1 95 ? -0.596 -5.546 5.998 1.00 91.12 95 SER A O 1
ATOM 689 N N . HIS A 1 96 ? 0.659 -3.722 5.598 1.00 88.94 96 HIS A N 1
ATOM 690 C CA . HIS A 1 96 ? 0.261 -2.955 6.777 1.00 88.94 96 HIS A CA 1
ATOM 691 C C . HIS A 1 96 ? -0.980 -2.079 6.541 1.00 88.94 96 HIS A C 1
ATOM 693 O O . HIS A 1 96 ? -1.423 -1.377 7.443 1.00 88.94 96 HIS A O 1
ATOM 699 N N . LEU A 1 97 ? -1.576 -2.103 5.342 1.00 85.94 97 LEU A N 1
ATOM 700 C CA . LEU A 1 97 ? -2.804 -1.352 5.077 1.00 85.94 97 LEU A CA 1
ATOM 701 C C . LEU A 1 97 ? -3.997 -1.977 5.812 1.00 85.94 97 LEU A C 1
ATOM 703 O O . LEU A 1 97 ? -4.381 -3.108 5.501 1.00 85.94 97 LEU A O 1
ATOM 707 N N . ASP A 1 98 ? -4.672 -1.196 6.663 1.00 80.06 98 ASP A N 1
ATOM 708 C CA . ASP A 1 98 ? -5.898 -1.596 7.384 1.00 80.06 98 ASP A CA 1
ATOM 709 C C . ASP A 1 98 ? -6.952 -2.226 6.461 1.00 80.06 98 ASP A C 1
ATOM 711 O O . ASP A 1 98 ? -7.614 -3.216 6.783 1.00 80.06 98 ASP A O 1
ATOM 715 N N . TYR A 1 99 ? -7.100 -1.647 5.268 1.00 82.31 99 TYR A N 1
ATOM 716 C CA . TYR A 1 99 ? -8.071 -2.066 4.264 1.00 82.31 99 TYR A CA 1
ATOM 717 C C . TYR A 1 99 ? -7.422 -2.772 3.062 1.00 82.31 99 TYR A C 1
ATOM 719 O O . TYR A 1 99 ? -8.022 -2.827 1.990 1.00 82.31 99 TYR A O 1
ATOM 727 N N . GLY A 1 100 ? -6.211 -3.309 3.224 1.00 82.12 100 GLY A N 1
ATOM 728 C CA . GLY A 1 100 ? -5.500 -4.081 2.206 1.00 82.12 100 GLY A CA 1
ATOM 729 C C . GLY A 1 100 ? -6.083 -5.481 1.930 1.00 82.12 100 GLY A C 1
ATOM 730 O O . GLY A 1 100 ? -7.091 -5.896 2.514 1.00 82.12 100 GLY A O 1
ATOM 731 N N . PRO A 1 101 ? -5.477 -6.241 1.000 1.00 79.88 101 PRO A N 1
ATOM 732 C CA . PRO A 1 101 ? -5.855 -7.626 0.726 1.00 79.88 101 PRO A CA 1
ATOM 733 C C . PRO A 1 101 ? -5.588 -8.539 1.933 1.00 79.88 101 PRO A C 1
ATOM 735 O O . PRO A 1 101 ? -4.482 -8.572 2.467 1.00 79.88 101 PRO A O 1
ATOM 738 N N . ALA A 1 102 ? -6.564 -9.370 2.310 1.00 77.50 102 ALA A N 1
ATOM 739 C CA . ALA A 1 102 ? -6.473 -10.231 3.499 1.00 77.50 102 ALA A CA 1
ATOM 740 C C . ALA A 1 102 ? -5.338 -11.276 3.449 1.00 77.50 102 ALA A C 1
ATOM 742 O O . ALA A 1 102 ? -4.894 -11.764 4.484 1.00 77.50 102 ALA A O 1
ATOM 743 N N . LEU A 1 103 ? -4.888 -11.678 2.256 1.00 78.62 103 LEU A N 1
ATOM 744 C CA . LEU A 1 103 ? -3.710 -12.546 2.113 1.00 78.62 103 LEU A CA 1
ATOM 745 C C . LEU A 1 103 ? -2.427 -11.822 2.531 1.00 78.62 103 LEU A C 1
ATOM 747 O O . LEU A 1 103 ? -1.573 -12.426 3.168 1.00 78.62 103 LEU A O 1
ATOM 751 N N . LEU A 1 104 ? -2.322 -10.537 2.198 1.00 82.12 104 LEU A N 1
ATOM 752 C CA . LEU A 1 104 ? -1.139 -9.732 2.456 1.00 82.12 104 LEU A CA 1
ATOM 753 C C . LEU A 1 104 ? -1.059 -9.320 3.932 1.00 82.12 104 LEU A C 1
ATOM 755 O O . LEU A 1 104 ? 0.007 -9.411 4.524 1.00 82.12 104 LEU A O 1
ATOM 759 N N . GLN A 1 105 ? -2.198 -8.991 4.548 1.00 80.56 105 GLN A N 1
ATOM 760 C CA . GLN A 1 105 ? -2.283 -8.753 5.998 1.00 80.56 105 GLN A CA 1
ATOM 761 C C . GLN A 1 105 ? -1.899 -9.998 6.811 1.00 80.56 105 GLN A C 1
ATOM 763 O O . GLN A 1 105 ? -1.140 -9.921 7.768 1.00 80.56 105 GLN A O 1
ATOM 768 N N . ARG A 1 106 ? -2.349 -11.188 6.393 1.00 78.25 106 ARG A N 1
ATOM 769 C CA . ARG A 1 106 ? -1.907 -12.441 7.031 1.00 78.25 106 ARG A CA 1
ATOM 770 C C . ARG A 1 106 ? -0.416 -12.704 6.841 1.00 78.25 106 ARG A C 1
ATOM 772 O O . ARG A 1 106 ? 0.194 -13.388 7.654 1.00 78.25 106 ARG A O 1
ATOM 779 N N . ALA A 1 107 ? 0.166 -12.205 5.753 1.00 77.31 107 ALA A N 1
ATOM 780 C CA . ALA A 1 107 ? 1.592 -12.337 5.520 1.00 77.31 107 ALA A CA 1
ATOM 781 C C . ALA A 1 107 ? 2.402 -11.461 6.486 1.00 77.31 107 ALA A C 1
ATOM 783 O O . ALA A 1 107 ? 3.421 -11.944 6.964 1.00 77.31 107 ALA A O 1
ATOM 784 N N . SER A 1 108 ? 1.946 -10.252 6.852 1.00 81.19 108 SER A N 1
ATOM 785 C CA . SER A 1 108 ? 2.647 -9.418 7.850 1.00 81.19 108 SER A CA 1
ATOM 786 C C . SER A 1 108 ? 2.732 -10.046 9.240 1.00 81.19 108 SER A C 1
ATOM 788 O O . SER A 1 108 ? 3.683 -9.764 9.963 1.00 81.19 108 SER A O 1
ATOM 790 N N . ASP A 1 109 ? 1.824 -10.961 9.591 1.00 78.75 109 ASP A N 1
ATOM 791 C CA . ASP A 1 109 ? 1.901 -11.704 10.858 1.00 78.75 109 ASP A CA 1
ATOM 792 C C . ASP A 1 109 ? 3.115 -12.653 10.904 1.00 78.75 109 ASP A C 1
ATOM 794 O O . ASP A 1 109 ? 3.565 -13.090 11.969 1.00 78.75 109 ASP A O 1
ATOM 798 N N . TYR A 1 110 ? 3.672 -13.006 9.741 1.00 82.06 110 TYR A N 1
ATOM 799 C CA . TYR A 1 110 ? 4.870 -13.823 9.668 1.00 82.06 110 TYR A CA 1
ATOM 800 C C . TYR A 1 110 ? 6.103 -12.995 10.040 1.00 82.06 110 TYR A C 1
ATOM 802 O O . TYR A 1 110 ? 6.521 -12.103 9.310 1.00 82.06 110 TYR A O 1
ATOM 810 N N . ARG A 1 111 ? 6.778 -13.371 11.135 1.00 81.62 111 ARG A N 1
ATOM 811 C CA . ARG A 1 111 ? 7.949 -12.659 11.695 1.00 81.62 111 ARG A CA 1
ATOM 812 C C . ARG A 1 111 ? 9.050 -12.300 10.684 1.00 81.62 111 ARG A C 1
ATOM 814 O O . ARG A 1 111 ? 9.799 -11.357 10.906 1.00 81.62 111 ARG A O 1
ATOM 821 N N . ARG A 1 112 ? 9.215 -13.082 9.611 1.00 91.50 112 ARG A N 1
ATOM 822 C CA . ARG A 1 112 ? 10.242 -12.846 8.576 1.00 91.50 112 ARG A CA 1
ATOM 823 C C . ARG A 1 112 ? 9.671 -12.291 7.271 1.00 91.50 112 ARG A C 1
ATOM 825 O O . ARG A 1 112 ? 10.380 -12.286 6.272 1.00 91.50 112 ARG A O 1
ATOM 832 N N . TRP A 1 113 ? 8.427 -11.821 7.259 1.00 91.75 113 TRP A N 1
ATOM 833 C CA . TRP A 1 113 ? 7.768 -11.293 6.066 1.00 91.75 113 TRP A CA 1
ATOM 834 C C . TRP A 1 113 ? 8.593 -10.216 5.369 1.00 91.75 113 TRP A C 1
ATOM 836 O O . TRP A 1 113 ? 8.885 -10.361 4.187 1.00 91.75 113 TRP A O 1
ATOM 846 N N . ASN A 1 114 ? 9.075 -9.218 6.115 1.00 93.56 114 ASN A N 1
ATOM 847 C CA . ASN A 1 114 ? 9.877 -8.128 5.556 1.00 93.56 114 ASN A CA 1
ATOM 848 C C . ASN A 1 114 ? 11.135 -8.660 4.840 1.00 93.56 114 ASN A C 1
ATOM 850 O O . ASN A 1 114 ? 11.479 -8.212 3.749 1.00 93.56 114 ASN A O 1
ATOM 854 N N . GLN A 1 115 ? 11.790 -9.677 5.415 1.00 95.38 115 GLN A N 1
ATOM 855 C CA . GLN A 1 115 ? 12.955 -10.327 4.806 1.00 95.38 115 GLN A CA 1
ATOM 856 C C . GLN A 1 115 ? 12.565 -11.117 3.555 1.00 95.38 115 GLN A C 1
ATOM 858 O O . GLN A 1 115 ? 13.232 -11.002 2.534 1.00 95.38 115 GLN A O 1
ATOM 863 N N . VAL A 1 116 ? 11.484 -11.899 3.617 1.00 95.81 116 VAL A N 1
ATOM 864 C CA . VAL A 1 116 ? 11.005 -12.712 2.490 1.00 95.81 116 VAL A CA 1
ATOM 865 C C . VAL A 1 116 ? 10.575 -11.835 1.318 1.00 95.81 116 VAL A C 1
ATOM 867 O O . VAL A 1 116 ? 10.963 -12.115 0.188 1.00 95.81 116 VAL A O 1
ATOM 870 N N . ALA A 1 117 ? 9.827 -10.762 1.570 1.00 96.25 117 ALA A N 1
ATOM 871 C CA . ALA A 1 117 ? 9.382 -9.834 0.540 1.00 96.25 117 ALA A CA 1
ATOM 872 C C . ALA A 1 117 ? 10.569 -9.127 -0.133 1.00 96.25 117 ALA A C 1
ATOM 874 O O . ALA A 1 117 ? 10.628 -9.070 -1.362 1.00 96.25 117 ALA A O 1
ATOM 875 N N . LEU A 1 118 ? 11.549 -8.647 0.643 1.00 97.06 118 LEU A N 1
ATOM 876 C CA . LEU A 1 118 ? 12.722 -7.964 0.094 1.00 97.06 118 LEU A CA 1
ATOM 877 C C . LEU A 1 118 ? 13.658 -8.924 -0.652 1.00 97.06 118 LEU A C 1
ATOM 879 O O . LEU A 1 118 ? 14.017 -8.655 -1.796 1.00 97.06 118 LEU A O 1
ATOM 883 N N . ILE A 1 119 ? 14.021 -10.058 -0.044 1.00 97.50 119 ILE A N 1
ATOM 884 C CA . ILE A 1 119 ? 14.881 -11.072 -0.678 1.00 97.50 119 ILE A CA 1
ATOM 885 C C . ILE A 1 119 ? 14.195 -11.641 -1.919 1.00 97.50 119 ILE A C 1
ATOM 887 O O . ILE A 1 119 ? 14.837 -11.774 -2.955 1.00 97.50 119 ILE A O 1
ATOM 891 N N . GLY A 1 120 ? 12.896 -11.939 -1.841 1.00 97.75 120 GLY A N 1
ATOM 892 C CA . GLY A 1 120 ? 12.113 -12.424 -2.975 1.00 97.75 120 GLY A CA 1
ATOM 893 C C . GLY A 1 120 ? 12.091 -11.422 -4.126 1.00 97.75 120 GLY A C 1
ATOM 894 O O . GLY A 1 120 ? 12.324 -11.800 -5.270 1.00 97.75 120 GLY A O 1
ATOM 895 N N . SER A 1 121 ? 11.908 -10.135 -3.826 1.00 97.94 121 SER A N 1
ATOM 896 C CA . SER A 1 121 ? 11.950 -9.079 -4.844 1.00 97.94 121 SER A CA 1
ATOM 897 C C . SER A 1 121 ? 13.338 -8.949 -5.477 1.00 97.94 121 SER A C 1
ATOM 899 O O . SER A 1 121 ? 13.462 -8.888 -6.695 1.00 97.94 121 SER A O 1
ATOM 901 N N . LEU A 1 122 ? 14.409 -8.992 -4.680 1.00 98.06 122 LEU A N 1
ATOM 902 C CA . LEU A 1 122 ? 15.779 -8.974 -5.202 1.00 98.06 122 LEU A CA 1
ATOM 903 C C . LEU A 1 122 ? 16.125 -10.239 -6.001 1.00 98.06 122 LEU A C 1
ATOM 905 O O . LEU A 1 122 ? 16.874 -10.160 -6.970 1.00 98.06 122 LEU A O 1
ATOM 909 N N . ALA A 1 123 ? 15.559 -11.396 -5.654 1.00 98.06 123 ALA A N 1
ATOM 910 C CA . ALA A 1 123 ? 15.709 -12.611 -6.447 1.00 98.06 123 ALA A CA 1
ATOM 911 C C . ALA A 1 123 ? 15.075 -12.456 -7.840 1.00 98.06 123 ALA A C 1
ATOM 913 O O . ALA A 1 123 ? 15.676 -12.879 -8.826 1.00 98.06 123 ALA A O 1
ATOM 914 N N . ILE A 1 124 ? 13.919 -11.786 -7.950 1.00 97.88 124 ILE A N 1
ATOM 915 C CA . ILE A 1 124 ? 13.327 -11.425 -9.250 1.00 97.88 124 ILE A CA 1
ATOM 916 C C . ILE A 1 124 ? 14.247 -10.486 -10.038 1.00 97.88 124 ILE A C 1
ATOM 918 O O . ILE A 1 124 ? 14.405 -10.673 -11.247 1.00 97.88 124 ILE A O 1
ATOM 922 N N . ALA A 1 125 ? 14.915 -9.540 -9.374 1.00 96.81 125 ALA A N 1
ATOM 923 C CA . ALA A 1 125 ? 15.922 -8.697 -10.018 1.00 96.81 125 ALA A CA 1
ATOM 924 C C . ALA A 1 125 ? 17.049 -9.546 -10.623 1.00 96.81 125 ALA A C 1
ATOM 926 O O . ALA A 1 125 ? 17.387 -9.383 -11.791 1.00 96.81 125 ALA A O 1
ATOM 927 N N . LEU A 1 126 ? 17.594 -10.500 -9.860 1.00 96.94 126 LEU A N 1
ATOM 928 C CA . LEU A 1 126 ? 18.654 -11.395 -10.336 1.00 96.94 126 LEU A CA 1
ATOM 929 C C . LEU A 1 126 ? 18.200 -12.249 -11.523 1.00 96.94 126 LEU A C 1
ATOM 931 O O . LEU A 1 126 ? 18.957 -12.403 -12.479 1.00 96.94 126 LEU A O 1
ATOM 935 N N . VAL A 1 127 ? 16.967 -12.763 -11.494 1.00 96.69 127 VAL A N 1
ATOM 936 C CA . VAL A 1 127 ? 16.378 -13.483 -12.634 1.00 96.69 127 VAL A CA 1
ATOM 937 C C . VAL A 1 127 ? 16.283 -12.569 -13.854 1.00 96.69 127 VAL A C 1
ATOM 939 O O . VAL A 1 127 ? 16.716 -12.956 -14.934 1.00 96.69 127 VAL A O 1
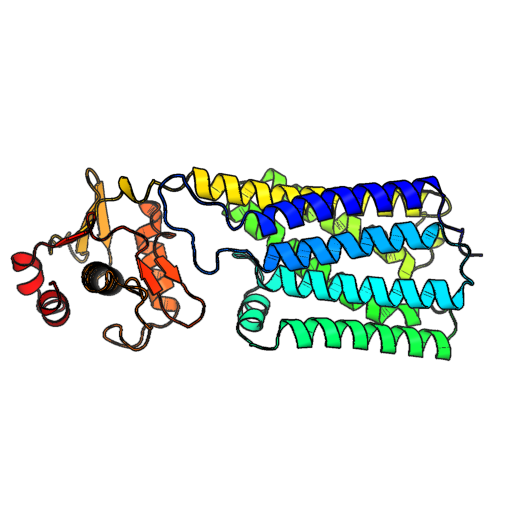ATOM 942 N N . THR A 1 128 ? 15.784 -11.345 -13.683 1.00 95.06 128 THR A N 1
ATOM 943 C CA . THR A 1 128 ? 15.682 -10.346 -14.760 1.00 95.06 128 THR A CA 1
ATOM 944 C C . THR A 1 128 ? 17.052 -10.065 -15.382 1.00 95.06 128 THR A C 1
ATOM 946 O O . THR A 1 128 ? 17.193 -10.105 -16.600 1.00 95.06 128 THR A O 1
ATOM 949 N N . LEU A 1 129 ? 18.090 -9.868 -14.562 1.00 94.25 129 LEU A N 1
ATOM 950 C CA . LEU A 1 129 ? 19.461 -9.639 -15.035 1.00 94.25 129 LEU A CA 1
ATOM 951 C C . LEU A 1 129 ? 20.061 -10.861 -15.737 1.00 94.25 129 LEU A C 1
ATOM 953 O O . LEU A 1 129 ? 20.759 -10.710 -16.736 1.00 94.25 129 LEU A O 1
ATOM 957 N N . ALA A 1 130 ? 19.786 -12.070 -15.244 1.00 94.12 130 ALA A N 1
ATOM 958 C CA . ALA A 1 130 ? 20.239 -13.299 -15.888 1.00 94.12 130 ALA A CA 1
ATOM 959 C C . ALA A 1 130 ? 19.595 -13.482 -17.271 1.00 94.12 130 ALA A C 1
ATOM 961 O O . ALA A 1 130 ? 20.276 -13.872 -18.219 1.00 94.12 130 ALA A O 1
ATOM 962 N N . LEU A 1 131 ? 18.303 -13.161 -17.408 1.00 93.12 131 LEU A N 1
ATOM 963 C CA . LEU A 1 131 ? 17.618 -13.165 -18.701 1.00 93.12 131 LEU A CA 1
ATOM 964 C C . LEU A 1 131 ? 18.177 -12.082 -19.631 1.00 93.12 131 LEU A C 1
ATOM 966 O O . LEU A 1 131 ? 18.391 -12.352 -20.809 1.00 93.12 131 LEU A O 1
ATOM 970 N N . ASP A 1 132 ? 18.453 -10.884 -19.115 1.00 90.38 132 ASP A N 1
ATOM 971 C CA . ASP A 1 132 ? 19.023 -9.782 -19.898 1.00 90.38 132 ASP A CA 1
ATOM 972 C C . ASP A 1 132 ? 20.417 -10.141 -20.436 1.00 90.38 132 ASP A C 1
ATOM 974 O O . ASP A 1 132 ? 20.723 -9.906 -21.603 1.00 90.38 132 ASP A O 1
ATOM 978 N N . ALA A 1 133 ? 21.231 -10.820 -19.623 1.00 90.88 133 ALA A N 1
ATOM 979 C CA . ALA A 1 133 ? 22.526 -11.352 -20.039 1.00 90.88 133 ALA A CA 1
ATOM 980 C C . ALA A 1 133 ? 22.407 -12.491 -21.071 1.00 90.88 133 ALA A C 1
ATOM 982 O O . ALA A 1 133 ? 23.259 -12.605 -21.950 1.00 90.88 133 ALA A O 1
ATOM 983 N N . ALA A 1 134 ? 21.370 -13.331 -20.978 1.00 91.38 134 ALA A N 1
ATOM 984 C CA . ALA A 1 134 ? 21.173 -14.477 -21.867 1.00 91.38 134 ALA A CA 1
ATOM 985 C C . ALA A 1 134 ? 20.571 -14.101 -23.233 1.00 91.38 134 ALA A C 1
ATOM 987 O O . ALA A 1 134 ? 20.971 -14.655 -24.256 1.00 91.38 134 ALA A O 1
ATOM 988 N N . PHE A 1 135 ? 19.607 -13.178 -23.255 1.00 88.38 135 PHE A N 1
ATOM 989 C CA . PHE A 1 135 ? 18.848 -12.797 -24.455 1.00 88.38 135 PHE A CA 1
ATOM 990 C C . PHE A 1 135 ? 19.267 -11.440 -25.039 1.00 88.38 135 PHE A C 1
ATOM 992 O O . PHE A 1 135 ? 18.879 -11.104 -26.160 1.00 88.38 135 PHE A O 1
ATOM 999 N N . GLY A 1 136 ? 20.076 -10.675 -24.305 1.00 80.69 136 GLY A N 1
ATOM 1000 C CA . GLY A 1 136 ? 20.526 -9.336 -24.662 1.00 80.69 136 GLY A CA 1
ATOM 1001 C C . GLY A 1 136 ? 19.534 -8.227 -24.261 1.00 80.69 136 GLY A C 1
ATOM 1002 O O . GLY A 1 136 ? 18.327 -8.460 -24.176 1.00 80.69 136 GLY A O 1
ATOM 1003 N N . PRO A 1 137 ? 20.011 -6.976 -24.107 1.00 68.25 137 PRO A N 1
ATOM 1004 C CA . PRO A 1 137 ? 19.240 -5.851 -23.552 1.00 68.25 137 PRO A CA 1
ATOM 1005 C C . PRO A 1 137 ? 18.068 -5.371 -24.422 1.00 68.25 137 PRO A C 1
ATOM 1007 O O . PRO A 1 137 ? 17.174 -4.646 -23.967 1.00 68.25 137 PRO A O 1
ATOM 1010 N N . ALA A 1 138 ? 18.056 -5.766 -25.697 1.00 70.88 138 ALA A N 1
ATOM 1011 C CA . ALA A 1 138 ? 16.968 -5.476 -26.624 1.00 70.88 138 ALA A CA 1
ATOM 1012 C C . ALA A 1 138 ? 15.771 -6.432 -26.460 1.00 70.88 138 ALA A C 1
ATOM 1014 O O . ALA A 1 138 ? 14.683 -6.144 -26.961 1.00 70.88 138 ALA A O 1
ATOM 1015 N N . ALA A 1 139 ? 15.938 -7.557 -25.758 1.00 81.31 139 ALA A N 1
ATOM 1016 C CA . ALA A 1 139 ? 14.869 -8.520 -25.550 1.00 81.31 139 ALA A CA 1
ATOM 1017 C C . ALA A 1 139 ? 13.895 -8.016 -24.475 1.00 81.31 139 ALA A C 1
ATOM 1019 O O . ALA A 1 139 ? 14.095 -8.228 -23.283 1.00 81.31 139 ALA A O 1
ATOM 1020 N N . HIS A 1 140 ? 12.788 -7.394 -24.892 1.00 81.88 140 HIS A N 1
ATOM 1021 C CA . HIS A 1 140 ? 11.718 -6.957 -23.982 1.00 81.88 140 HIS A CA 1
ATOM 1022 C C . HIS A 1 140 ? 11.228 -8.071 -23.036 1.00 81.88 140 HIS A C 1
ATOM 1024 O O . HIS A 1 140 ? 10.898 -7.802 -21.883 1.00 81.88 140 HIS A O 1
ATOM 1030 N N . ALA A 1 141 ? 11.254 -9.330 -23.489 1.00 84.12 141 ALA A N 1
ATOM 1031 C CA . ALA A 1 141 ? 10.904 -10.497 -22.680 1.00 84.12 141 ALA A CA 1
ATOM 1032 C C . ALA A 1 141 ? 11.808 -10.685 -21.446 1.00 84.12 141 ALA A C 1
ATOM 1034 O O . ALA A 1 141 ? 11.341 -11.199 -20.432 1.00 84.12 141 ALA A O 1
ATOM 1035 N N . ALA A 1 142 ? 13.068 -10.235 -21.490 1.00 88.81 142 ALA A N 1
ATOM 1036 C CA . ALA A 1 142 ? 13.981 -10.318 -20.351 1.00 88.81 142 ALA A CA 1
ATOM 1037 C C . ALA A 1 142 ? 13.537 -9.435 -19.174 1.00 88.81 142 ALA A C 1
ATOM 1039 O O . ALA A 1 142 ? 13.802 -9.776 -18.026 1.00 88.81 142 ALA A O 1
ATOM 1040 N N . ARG A 1 143 ? 12.806 -8.343 -19.450 1.00 89.19 143 ARG A N 1
ATOM 1041 C CA . ARG A 1 143 ? 12.276 -7.403 -18.444 1.00 89.19 143 ARG A CA 1
ATOM 1042 C C . ARG A 1 143 ? 10.932 -7.826 -17.850 1.00 89.19 143 ARG A C 1
ATOM 1044 O O . ARG A 1 143 ? 10.458 -7.208 -16.900 1.00 89.19 143 ARG A O 1
ATOM 1051 N N . LEU A 1 144 ? 10.327 -8.893 -18.374 1.00 92.44 144 LEU A N 1
ATOM 1052 C CA . LEU A 1 144 ? 9.011 -9.356 -17.944 1.00 92.44 144 LEU A CA 1
ATOM 1053 C C . LEU A 1 144 ? 8.929 -9.694 -16.442 1.00 92.44 144 LEU A C 1
ATOM 1055 O O . LEU A 1 144 ? 7.917 -9.342 -15.841 1.00 92.44 144 LEU A O 1
ATOM 1059 N N . PRO A 1 145 ? 9.930 -10.327 -15.792 1.00 95.94 145 PRO A N 1
ATOM 1060 C CA . PRO A 1 145 ? 9.812 -10.647 -14.369 1.00 95.94 145 PRO A CA 1
ATOM 1061 C C . PRO A 1 145 ? 9.730 -9.408 -13.465 1.00 95.94 145 PRO A C 1
ATOM 1063 O O . PRO A 1 145 ? 8.851 -9.359 -12.605 1.00 95.94 145 PRO A O 1
ATOM 1066 N N . ASP A 1 146 ? 10.586 -8.399 -13.672 1.00 94.75 146 ASP A N 1
ATOM 1067 C CA . ASP A 1 146 ? 10.529 -7.131 -12.920 1.00 94.75 146 ASP A CA 1
ATOM 1068 C C . ASP A 1 146 ? 9.215 -6.383 -13.193 1.00 94.75 146 ASP A C 1
ATOM 1070 O O . ASP A 1 146 ? 8.551 -5.940 -12.254 1.00 94.75 146 ASP A O 1
ATOM 1074 N N . PHE A 1 147 ? 8.769 -6.351 -14.455 1.00 94.88 147 PHE A N 1
ATOM 1075 C CA . PHE A 1 147 ? 7.468 -5.791 -14.830 1.00 94.88 147 PHE A CA 1
ATOM 1076 C C . PHE A 1 147 ? 6.302 -6.496 -14.119 1.00 94.88 147 PHE A C 1
ATOM 1078 O O . PHE A 1 147 ? 5.381 -5.842 -13.632 1.00 94.88 147 PHE A O 1
ATOM 1085 N N . LEU A 1 148 ? 6.315 -7.830 -14.028 1.00 96.50 148 LEU A N 1
ATOM 1086 C CA . LEU A 1 148 ? 5.269 -8.588 -13.336 1.00 96.50 148 LEU A CA 1
ATOM 1087 C C . LEU A 1 148 ? 5.280 -8.321 -11.828 1.00 96.50 148 LEU A C 1
ATOM 1089 O O . LEU A 1 148 ? 4.214 -8.152 -11.235 1.00 96.50 148 LEU A O 1
ATOM 1093 N N . LEU A 1 149 ? 6.459 -8.255 -11.207 1.00 97.00 149 LEU A N 1
ATOM 1094 C CA . LEU A 1 149 ? 6.591 -7.935 -9.786 1.00 97.00 149 LEU A CA 1
ATOM 1095 C C . LEU A 1 149 ? 6.050 -6.533 -9.478 1.00 97.00 149 LEU A C 1
ATOM 1097 O O . LEU A 1 149 ? 5.250 -6.369 -8.548 1.00 97.00 149 LEU A O 1
ATOM 1101 N N . SER A 1 150 ? 6.455 -5.534 -10.262 1.00 96.38 150 SER A N 1
ATOM 1102 C CA . SER A 1 150 ? 6.001 -4.154 -10.085 1.00 96.38 150 SER A CA 1
ATOM 1103 C C . SER A 1 150 ? 4.499 -4.027 -10.355 1.00 96.38 150 SER A C 1
ATOM 1105 O O . SER A 1 150 ? 3.787 -3.415 -9.559 1.00 96.38 150 SER A O 1
ATOM 1107 N N . SER A 1 151 ? 3.989 -4.715 -11.379 1.00 96.31 151 SER A N 1
ATOM 1108 C CA . SER A 1 151 ? 2.563 -4.812 -11.705 1.00 96.31 151 SER A CA 1
ATOM 1109 C C . SER A 1 151 ? 1.738 -5.408 -10.565 1.00 96.31 151 SER A C 1
ATOM 1111 O O . SER A 1 151 ? 0.749 -4.820 -10.130 1.00 96.31 151 SER A O 1
ATOM 1113 N N . VAL A 1 152 ? 2.135 -6.565 -10.030 1.00 96.31 152 VAL A N 1
ATOM 1114 C CA . VAL A 1 152 ? 1.423 -7.196 -8.907 1.00 96.31 152 VAL A CA 1
ATOM 1115 C C . VAL A 1 152 ? 1.425 -6.272 -7.692 1.00 96.31 152 VAL A C 1
ATOM 1117 O O . VAL A 1 152 ? 0.377 -6.051 -7.085 1.00 96.31 152 VAL A O 1
ATOM 1120 N N . THR A 1 153 ? 2.573 -5.675 -7.372 1.00 96.62 153 THR A N 1
ATOM 1121 C CA . THR A 1 153 ? 2.699 -4.722 -6.261 1.00 96.62 153 THR A CA 1
ATOM 1122 C C . THR A 1 153 ? 1.766 -3.524 -6.446 1.00 96.62 153 THR A C 1
ATOM 1124 O O . THR A 1 153 ? 1.068 -3.120 -5.513 1.00 96.62 153 THR A O 1
ATOM 1127 N N . LEU A 1 154 ? 1.693 -2.995 -7.666 1.00 96.12 154 LEU A N 1
ATOM 1128 C CA . LEU A 1 154 ? 0.847 -1.867 -8.026 1.00 96.12 154 LEU A CA 1
ATOM 1129 C C . LEU A 1 154 ? -0.652 -2.210 -7.944 1.00 96.12 154 LEU A C 1
ATOM 1131 O O . LEU A 1 154 ? -1.425 -1.402 -7.433 1.00 96.12 154 LEU A O 1
ATOM 1135 N N . LEU A 1 155 ? -1.075 -3.414 -8.357 1.00 95.75 155 LEU A N 1
ATOM 1136 C CA . LEU A 1 155 ? -2.463 -3.876 -8.178 1.00 95.75 155 LEU A CA 1
ATOM 1137 C C . LEU A 1 155 ? -2.848 -3.973 -6.700 1.00 95.75 155 LEU A C 1
ATOM 1139 O O . LEU A 1 155 ? -3.939 -3.542 -6.319 1.00 95.75 155 LEU A O 1
ATOM 1143 N N . LEU A 1 156 ? -1.965 -4.527 -5.863 1.00 95.44 156 LEU A N 1
ATOM 1144 C CA . LEU A 1 156 ? -2.201 -4.651 -4.421 1.00 95.44 156 LEU A CA 1
ATOM 1145 C C . LEU A 1 156 ? -2.360 -3.267 -3.778 1.00 95.44 156 LEU A C 1
ATOM 1147 O O . LEU A 1 156 ? -3.293 -3.055 -2.999 1.00 95.44 156 LEU A O 1
ATOM 1151 N N . TRP A 1 157 ? -1.512 -2.313 -4.167 1.00 95.25 157 TRP A N 1
ATOM 1152 C CA . TRP A 1 157 ? -1.634 -0.916 -3.757 1.00 95.25 157 TRP A CA 1
ATOM 1153 C C . TRP A 1 157 ? -2.914 -0.261 -4.257 1.00 95.25 157 TRP A C 1
ATOM 1155 O O . TRP A 1 157 ? -3.595 0.402 -3.479 1.00 95.25 157 TRP A O 1
ATOM 1165 N N . GLY A 1 158 ? -3.284 -0.463 -5.521 1.00 96.19 158 GLY A N 1
ATOM 1166 C CA . GLY A 1 158 ? -4.516 0.096 -6.066 1.00 96.19 158 GLY A CA 1
ATOM 1167 C C . GLY A 1 158 ? -5.758 -0.411 -5.350 1.00 96.19 158 GLY A C 1
ATOM 1168 O O . GLY A 1 158 ? -6.616 0.388 -4.971 1.00 96.19 158 GLY A O 1
ATOM 1169 N N . PHE A 1 159 ? -5.815 -1.714 -5.066 1.00 94.12 159 PHE A N 1
ATOM 1170 C CA . PHE A 1 159 ? -6.870 -2.293 -4.240 1.00 94.12 159 PHE A CA 1
ATOM 1171 C C . PHE A 1 159 ? -6.891 -1.674 -2.835 1.00 94.12 159 PHE A C 1
ATOM 1173 O O . PHE A 1 159 ? -7.948 -1.252 -2.359 1.00 94.12 159 PHE A O 1
ATOM 1180 N N . GLY A 1 160 ? -5.728 -1.600 -2.180 1.00 92.38 160 GLY A N 1
ATOM 1181 C CA . GLY A 1 160 ? -5.589 -1.062 -0.830 1.00 92.38 160 GLY A CA 1
ATOM 1182 C C . GLY A 1 160 ? -5.991 0.411 -0.721 1.00 92.38 160 GLY A C 1
ATOM 1183 O O . GLY A 1 160 ? -6.765 0.764 0.169 1.00 92.38 160 GLY A O 1
ATOM 1184 N N . LEU A 1 161 ? -5.538 1.263 -1.644 1.00 95.38 161 LEU A N 1
ATOM 1185 C CA . LEU A 1 161 ? -5.885 2.688 -1.699 1.00 95.38 161 LEU A CA 1
ATOM 1186 C C . LEU A 1 161 ? -7.375 2.892 -1.955 1.00 95.38 161 LEU A C 1
ATOM 1188 O O . LEU A 1 161 ? -8.035 3.588 -1.184 1.00 95.38 161 LEU A O 1
ATOM 1192 N N . PHE A 1 162 ? -7.919 2.251 -2.995 1.00 95.88 162 PHE A N 1
ATOM 1193 C CA . PHE A 1 162 ? -9.339 2.351 -3.332 1.00 95.88 162 PHE A CA 1
ATOM 1194 C C . PHE A 1 162 ? -10.212 1.984 -2.133 1.00 95.88 162 PHE A C 1
ATOM 1196 O O . PHE A 1 162 ? -11.099 2.744 -1.736 1.00 95.88 162 PHE A O 1
ATOM 1203 N N . ARG A 1 163 ? -9.935 0.829 -1.516 1.00 89.38 163 ARG A N 1
ATOM 1204 C CA . ARG A 1 163 ? -10.722 0.343 -0.386 1.00 89.38 163 ARG A CA 1
ATOM 1205 C C . ARG A 1 163 ? -10.543 1.231 0.841 1.00 89.38 163 ARG A C 1
ATOM 1207 O O . ARG A 1 163 ? -11.536 1.488 1.516 1.00 89.38 163 ARG A O 1
ATOM 1214 N N . SER A 1 164 ? -9.334 1.728 1.104 1.00 88.31 164 SER A N 1
ATOM 1215 C CA . SER A 1 164 ? -9.073 2.649 2.216 1.00 88.31 164 SER A CA 1
ATOM 1216 C C . SER A 1 164 ? -9.873 3.939 2.068 1.00 88.31 164 SER A C 1
ATOM 1218 O O . SER A 1 164 ? -10.634 4.294 2.965 1.00 88.31 164 SER A O 1
ATOM 1220 N N . PHE A 1 165 ? -9.792 4.598 0.912 1.00 92.06 165 PHE A N 1
ATOM 1221 C CA . PHE A 1 165 ? -10.532 5.833 0.661 1.00 92.06 165 PHE A CA 1
ATOM 1222 C C . PHE A 1 165 ? -12.042 5.624 0.680 1.00 92.06 165 PHE A C 1
ATOM 1224 O O . PHE A 1 165 ? -12.753 6.376 1.344 1.00 92.06 165 PHE A O 1
ATOM 1231 N N . HIS A 1 166 ? -12.541 4.568 0.035 1.00 86.69 166 HIS A N 1
ATOM 1232 C CA . HIS A 1 166 ? -13.970 4.268 0.026 1.00 86.69 166 HIS A CA 1
ATOM 1233 C C . HIS A 1 166 ? -14.505 3.971 1.436 1.00 86.69 166 HIS A C 1
ATOM 1235 O O . HIS A 1 166 ? -15.603 4.395 1.789 1.00 86.69 166 HIS A O 1
ATOM 1241 N N . ARG A 1 167 ? -13.757 3.230 2.263 1.00 80.94 167 ARG A N 1
ATOM 1242 C CA . ARG A 1 167 ? -14.171 2.900 3.640 1.00 80.94 167 ARG A CA 1
ATOM 1243 C C . ARG A 1 167 ? -14.114 4.104 4.576 1.00 80.94 167 ARG A C 1
ATOM 1245 O O . ARG A 1 167 ? -14.914 4.158 5.504 1.00 80.94 167 ARG A O 1
ATOM 1252 N N . ARG A 1 168 ? -13.220 5.055 4.305 1.00 80.00 168 ARG A N 1
ATOM 1253 C CA . ARG A 1 168 ? -13.078 6.326 5.029 1.00 80.00 168 ARG A CA 1
ATOM 1254 C C . ARG A 1 168 ? -13.986 7.446 4.494 1.00 80.00 168 ARG A C 1
ATOM 1256 O O . ARG A 1 168 ? -13.868 8.570 4.950 1.00 80.00 168 ARG A O 1
ATOM 1263 N N . GLY A 1 169 ? -14.868 7.169 3.527 1.00 82.12 169 GLY A N 1
ATOM 1264 C CA . GLY A 1 169 ? -15.821 8.154 2.991 1.00 82.12 169 GLY A CA 1
ATOM 1265 C C . GLY A 1 169 ? -15.265 9.103 1.920 1.00 82.12 169 GLY A C 1
ATOM 1266 O O . GLY A 1 169 ? -15.988 9.962 1.424 1.00 82.12 169 GLY A O 1
ATOM 1267 N N . PHE A 1 170 ? -14.016 8.928 1.484 1.00 88.50 170 PHE A N 1
ATOM 1268 C CA . PHE A 1 170 ? -13.367 9.774 0.480 1.00 88.50 170 PHE A CA 1
ATOM 1269 C C . PHE A 1 170 ? -13.543 9.236 -0.949 1.00 88.50 170 PHE A C 1
ATOM 1271 O O . PHE A 1 170 ? -12.573 8.861 -1.613 1.00 88.50 170 PHE A O 1
ATOM 1278 N N . ALA A 1 171 ? -14.778 9.202 -1.457 1.00 91.62 171 ALA A N 1
ATOM 1279 C CA . ALA A 1 171 ? -15.068 8.658 -2.791 1.00 91.62 171 ALA A CA 1
ATOM 1280 C C . ALA A 1 171 ? -14.238 9.290 -3.940 1.00 91.62 171 ALA A C 1
ATOM 1282 O O . ALA A 1 171 ? -13.715 8.530 -4.759 1.00 91.62 171 ALA A O 1
ATOM 1283 N N . PRO A 1 172 ? -14.009 10.622 -3.997 1.00 96.06 172 PRO A N 1
ATOM 1284 C CA . PRO A 1 172 ? -13.153 11.211 -5.032 1.00 96.06 172 PRO A CA 1
ATOM 1285 C C . PRO A 1 172 ? -11.702 10.709 -4.987 1.00 96.06 172 PRO A C 1
ATOM 1287 O O . PRO A 1 172 ? -11.099 10.473 -6.032 1.00 96.06 172 PRO A O 1
ATOM 1290 N N . LEU A 1 173 ? -11.149 10.480 -3.788 1.00 95.44 173 LEU A N 1
ATOM 1291 C CA . LEU A 1 173 ? -9.794 9.939 -3.632 1.00 95.44 173 LEU A CA 1
ATOM 1292 C C . LEU A 1 173 ? -9.715 8.464 -4.044 1.00 95.44 173 LEU A C 1
ATOM 1294 O O . LEU A 1 173 ? -8.700 8.035 -4.586 1.00 95.44 173 LEU A O 1
ATOM 1298 N N . ALA A 1 174 ? -10.793 7.694 -3.861 1.00 95.38 174 ALA A N 1
ATOM 1299 C CA . ALA A 1 174 ? -10.871 6.325 -4.367 1.00 95.38 174 ALA A CA 1
ATOM 1300 C C . ALA A 1 174 ? -10.807 6.285 -5.906 1.00 95.38 174 ALA A C 1
ATOM 1302 O O . ALA A 1 174 ? -10.084 5.463 -6.467 1.00 95.38 174 ALA A O 1
ATOM 1303 N N . VAL A 1 175 ? -11.502 7.204 -6.589 1.00 96.75 175 VAL A N 1
ATOM 1304 C CA . VAL A 1 175 ? -11.417 7.352 -8.054 1.00 96.75 175 VAL A CA 1
ATOM 1305 C C . VAL A 1 175 ? -10.015 7.790 -8.475 1.00 96.75 175 VAL A C 1
ATOM 1307 O O . VAL A 1 175 ? -9.435 7.191 -9.380 1.00 96.75 175 VAL A O 1
ATOM 1310 N N . LEU A 1 176 ? -9.436 8.780 -7.785 1.00 95.94 176 LEU A N 1
ATOM 1311 C CA . LEU A 1 176 ? -8.068 9.236 -8.040 1.00 95.94 176 LEU A CA 1
ATOM 1312 C C . LEU A 1 176 ? -7.059 8.086 -7.931 1.00 95.94 176 LEU A C 1
ATOM 1314 O O . LEU A 1 176 ? -6.184 7.974 -8.783 1.00 95.94 176 LEU A O 1
ATOM 1318 N N . ALA A 1 177 ? -7.198 7.215 -6.928 1.00 96.62 177 ALA A N 1
ATOM 1319 C CA . ALA A 1 177 ? -6.336 6.050 -6.768 1.00 96.62 177 ALA A CA 1
ATOM 1320 C C . ALA A 1 177 ? -6.417 5.109 -7.979 1.00 96.62 177 ALA A C 1
ATOM 1322 O O . ALA A 1 177 ? -5.384 4.713 -8.508 1.00 96.62 177 ALA A O 1
ATOM 1323 N N . VAL A 1 178 ? -7.620 4.797 -8.473 1.00 97.25 178 VAL A N 1
ATOM 1324 C CA . VAL A 1 178 ? -7.786 3.953 -9.671 1.00 97.25 178 VAL A CA 1
ATOM 1325 C C . VAL A 1 178 ? -7.127 4.595 -10.893 1.00 97.25 178 VAL A C 1
ATOM 1327 O O . VAL A 1 178 ? -6.420 3.910 -11.636 1.00 97.25 178 VAL A O 1
ATOM 1330 N N . LEU A 1 179 ? -7.304 5.905 -11.085 1.00 97.62 179 LEU A N 1
ATOM 1331 C CA . LEU A 1 179 ? -6.685 6.639 -12.191 1.00 97.62 179 LEU A CA 1
ATOM 1332 C C . LEU A 1 179 ? -5.156 6.661 -12.081 1.00 97.62 179 LEU A C 1
ATOM 1334 O O . LEU A 1 179 ? -4.476 6.363 -13.059 1.00 97.62 179 LEU A O 1
ATOM 1338 N N . ALA A 1 180 ? -4.616 6.957 -10.897 1.00 97.50 180 ALA A N 1
ATOM 1339 C CA . ALA A 1 180 ? -3.179 6.989 -10.636 1.00 97.50 180 ALA A CA 1
ATOM 1340 C C . ALA A 1 180 ? -2.522 5.636 -10.940 1.00 97.50 180 ALA A C 1
ATOM 1342 O O . ALA A 1 180 ? -1.507 5.570 -11.628 1.00 97.50 180 ALA A O 1
ATOM 1343 N N . ILE A 1 181 ? -3.144 4.553 -10.475 1.00 97.00 181 ILE A N 1
ATOM 1344 C CA . ILE A 1 181 ? -2.673 3.184 -10.683 1.00 97.00 181 ILE A CA 1
ATOM 1345 C C . ILE A 1 181 ? -2.757 2.791 -12.157 1.00 97.00 181 ILE A C 1
ATOM 1347 O O . ILE A 1 181 ? -1.789 2.269 -12.701 1.00 97.00 181 ILE A O 1
ATOM 1351 N N . SER A 1 182 ? -3.868 3.098 -12.829 1.00 96.81 182 SER A N 1
ATOM 1352 C CA . SER A 1 182 ? -4.033 2.819 -14.263 1.00 96.81 182 SER A CA 1
ATOM 1353 C C . SER A 1 182 ? -2.999 3.565 -15.109 1.00 96.81 182 SER A C 1
ATOM 1355 O O . SER A 1 182 ? -2.423 2.999 -16.037 1.00 96.81 182 SER A O 1
ATOM 1357 N N . LEU A 1 183 ? -2.716 4.824 -14.765 1.00 96.69 183 LEU A N 1
ATOM 1358 C CA . LEU A 1 183 ? -1.701 5.614 -15.451 1.00 96.69 183 LEU A CA 1
ATOM 1359 C C . LEU A 1 183 ? -0.290 5.082 -15.176 1.00 96.69 183 LEU A C 1
ATOM 1361 O O . LEU A 1 183 ? 0.540 5.055 -16.079 1.00 96.69 183 LEU A O 1
ATOM 1365 N N . GLN A 1 184 ? -0.027 4.616 -13.954 1.00 96.69 184 GLN A N 1
ATOM 1366 C CA . GLN A 1 184 ? 1.245 3.996 -13.594 1.00 96.69 184 GLN A CA 1
ATOM 1367 C C . GLN A 1 184 ? 1.465 2.668 -14.332 1.00 96.69 184 GLN A C 1
ATOM 1369 O O . GLN A 1 184 ? 2.580 2.422 -14.784 1.00 96.69 184 GLN A O 1
ATOM 1374 N N . PHE A 1 185 ? 0.415 1.869 -14.550 1.00 95.19 185 PHE A N 1
ATOM 1375 C CA . PHE A 1 185 ? 0.470 0.708 -15.444 1.00 95.19 185 PHE A CA 1
ATOM 1376 C C . PHE A 1 185 ? 0.852 1.107 -16.866 1.00 95.19 185 PHE A C 1
ATOM 1378 O O . PHE A 1 185 ? 1.791 0.555 -17.436 1.00 95.19 185 PHE A O 1
ATOM 1385 N N . ALA A 1 186 ? 0.158 2.100 -17.430 1.00 94.69 186 ALA A N 1
ATOM 1386 C CA . ALA A 1 186 ? 0.444 2.585 -18.777 1.00 94.69 186 ALA A CA 1
ATOM 1387 C C . ALA A 1 186 ? 1.888 3.104 -18.909 1.00 94.69 186 ALA A C 1
ATOM 1389 O O . ALA A 1 186 ? 2.540 2.862 -19.922 1.00 94.69 186 ALA A O 1
ATOM 1390 N N . ALA A 1 187 ? 2.410 3.766 -17.873 1.00 94.75 187 ALA A N 1
ATOM 1391 C CA . ALA A 1 187 ? 3.776 4.279 -17.833 1.00 94.75 187 ALA A CA 1
ATOM 1392 C C . ALA A 1 187 ? 4.863 3.191 -17.776 1.00 94.75 187 ALA A C 1
ATOM 1394 O O . ALA A 1 187 ? 6.005 3.475 -18.136 1.00 94.75 187 ALA A O 1
ATOM 1395 N N . GLN A 1 188 ? 4.527 1.974 -17.333 1.00 93.12 188 GLN A N 1
ATOM 1396 C CA . GLN A 1 188 ? 5.444 0.829 -17.257 1.00 93.12 188 GLN A CA 1
ATOM 1397 C C . GLN A 1 188 ? 5.434 -0.032 -18.529 1.00 93.12 188 GLN A C 1
ATOM 1399 O O . GLN A 1 188 ? 6.401 -0.739 -18.792 1.00 93.12 188 GLN A O 1
ATOM 1404 N N . LEU A 1 189 ? 4.387 0.045 -19.364 1.00 92.50 189 LEU A N 1
ATOM 1405 C CA . LEU A 1 189 ? 4.303 -0.726 -20.616 1.00 92.50 189 LEU A CA 1
ATOM 1406 C C . LEU A 1 189 ? 5.522 -0.582 -21.550 1.00 92.50 189 LEU A C 1
ATOM 1408 O O . LEU A 1 189 ? 5.911 -1.601 -22.125 1.00 92.50 189 LEU A O 1
ATOM 1412 N N . PRO A 1 190 ? 6.169 0.597 -21.689 1.00 90.12 190 PRO A N 1
ATOM 1413 C CA . PRO A 1 190 ? 7.393 0.738 -22.485 1.00 90.12 190 PRO A CA 1
ATOM 1414 C C . PRO A 1 190 ? 8.555 -0.179 -22.071 1.00 90.12 190 PRO A C 1
ATOM 1416 O O . PRO A 1 190 ? 9.498 -0.372 -22.836 1.00 90.12 190 PRO A O 1
ATOM 1419 N N . GLU A 1 191 ? 8.525 -0.760 -20.869 1.00 85.62 191 GLU A N 1
ATOM 1420 C CA . GLU A 1 191 ? 9.538 -1.729 -20.444 1.00 85.62 191 GLU A CA 1
ATOM 1421 C C . GLU A 1 191 ? 9.442 -3.026 -21.262 1.00 85.62 191 GLU A C 1
ATOM 1423 O O . GLU A 1 191 ? 10.462 -3.606 -21.644 1.00 85.62 191 GLU A O 1
ATOM 1428 N N . ILE A 1 192 ? 8.229 -3.455 -21.612 1.00 90.12 192 ILE A N 1
ATOM 1429 C CA . ILE A 1 192 ? 7.969 -4.747 -22.267 1.00 90.12 192 ILE A CA 1
ATOM 1430 C C . ILE A 1 192 ? 7.363 -4.628 -23.674 1.00 90.12 192 ILE A C 1
ATOM 1432 O O . ILE A 1 192 ? 7.272 -5.626 -24.385 1.00 90.12 192 ILE A O 1
ATOM 1436 N N . VAL A 1 193 ? 6.980 -3.425 -24.099 1.00 89.56 193 VAL A N 1
ATOM 1437 C CA . VAL A 1 193 ? 6.437 -3.129 -25.431 1.00 89.56 193 VAL A CA 1
ATOM 1438 C C . VAL A 1 193 ? 7.217 -1.970 -26.049 1.00 89.56 193 VAL A C 1
ATOM 1440 O O . VAL A 1 193 ? 7.652 -1.064 -25.344 1.00 89.56 193 VAL A O 1
ATOM 1443 N N . ASP A 1 194 ? 7.391 -1.987 -27.370 1.00 86.19 194 ASP A N 1
ATOM 1444 C CA . ASP A 1 194 ? 8.059 -0.909 -28.104 1.00 86.19 194 ASP A CA 1
ATOM 1445 C C . ASP A 1 194 ? 7.317 0.437 -27.943 1.00 86.19 194 ASP A C 1
ATOM 1447 O O . ASP A 1 194 ? 6.100 0.542 -28.126 1.00 86.19 194 ASP A O 1
ATOM 1451 N N . GLU A 1 195 ? 8.065 1.495 -27.634 1.00 86.12 195 GLU A N 1
ATOM 1452 C CA . GLU A 1 195 ? 7.564 2.863 -27.475 1.00 86.12 195 GLU A CA 1
ATOM 1453 C C . GLU A 1 195 ? 6.886 3.415 -28.725 1.00 86.12 195 GLU A C 1
ATOM 1455 O O . GLU A 1 195 ? 5.923 4.180 -28.614 1.00 86.12 195 GLU A O 1
ATOM 1460 N N . ALA A 1 196 ? 7.381 3.053 -29.909 1.00 86.56 196 ALA A N 1
ATOM 1461 C CA . ALA A 1 196 ? 6.799 3.476 -31.173 1.00 86.56 196 ALA A CA 1
ATOM 1462 C C . ALA A 1 196 ? 5.399 2.876 -31.350 1.00 86.56 196 ALA A C 1
ATOM 1464 O O . ALA A 1 196 ? 4.477 3.591 -31.744 1.00 86.56 196 ALA A O 1
ATOM 1465 N N . ALA A 1 197 ? 5.217 1.605 -30.974 1.00 88.19 197 ALA A N 1
ATOM 1466 C CA . ALA A 1 197 ? 3.920 0.929 -31.020 1.00 88.19 197 ALA A CA 1
ATOM 1467 C C . ALA A 1 197 ? 2.905 1.546 -30.041 1.00 88.19 197 ALA A C 1
ATOM 1469 O O . ALA A 1 197 ? 1.710 1.576 -30.325 1.00 88.19 197 ALA A O 1
ATOM 1470 N N . LEU A 1 198 ? 3.381 2.086 -28.916 1.00 88.44 198 LEU A N 1
ATOM 1471 C CA . LEU A 1 198 ? 2.554 2.781 -27.924 1.00 88.44 198 LEU A CA 1
ATOM 1472 C C . LEU A 1 198 ? 2.327 4.271 -28.238 1.00 88.44 198 LEU A C 1
ATOM 1474 O O . LEU A 1 198 ? 1.611 4.949 -27.504 1.00 88.44 198 LEU A O 1
ATOM 1478 N N . GLY A 1 199 ? 2.952 4.819 -29.287 1.00 89.88 199 GLY A N 1
ATOM 1479 C CA . GLY A 1 199 ? 2.897 6.255 -29.587 1.00 89.88 199 GLY A CA 1
ATOM 1480 C C . GLY A 1 199 ? 3.602 7.139 -28.545 1.00 89.88 199 GLY A C 1
ATOM 1481 O O . GLY A 1 199 ? 3.335 8.341 -28.467 1.00 89.88 199 GLY A O 1
ATOM 1482 N N . LEU A 1 200 ? 4.513 6.563 -27.752 1.00 89.25 200 LEU A N 1
ATOM 1483 C CA . LEU A 1 200 ? 5.208 7.212 -26.632 1.00 89.25 200 LEU A CA 1
ATOM 1484 C C . LEU A 1 200 ? 6.629 7.686 -26.972 1.00 89.25 200 LEU A C 1
ATOM 1486 O O . LEU A 1 200 ? 7.391 8.057 -26.078 1.00 89.25 200 LEU A O 1
ATOM 1490 N N . ALA A 1 201 ? 6.973 7.733 -28.259 1.00 85.25 201 ALA A N 1
ATOM 1491 C CA . ALA A 1 201 ? 8.280 8.177 -28.726 1.00 85.25 201 ALA A CA 1
ATOM 1492 C C . ALA A 1 201 ? 8.647 9.599 -28.247 1.00 85.25 201 ALA A C 1
ATOM 1494 O O . ALA A 1 201 ? 7.796 10.499 -28.156 1.00 85.25 201 ALA A O 1
ATOM 1495 N N . GLY A 1 202 ? 9.946 9.805 -28.013 1.00 85.38 202 GLY A N 1
ATOM 1496 C CA . GLY A 1 202 ? 10.526 11.083 -27.597 1.00 85.38 202 GLY A CA 1
ATOM 1497 C C . GLY A 1 202 ? 10.293 11.385 -26.115 1.00 85.38 202 GLY A C 1
ATOM 1498 O O . GLY A 1 202 ? 10.496 10.534 -25.250 1.00 85.38 202 GLY A O 1
ATOM 1499 N N . GLU A 1 203 ? 9.876 12.614 -25.807 1.00 89.81 203 GLU A N 1
ATOM 1500 C CA . GLU A 1 203 ? 9.646 13.053 -24.422 1.00 89.81 203 GLU A CA 1
ATOM 1501 C C . GLU A 1 203 ? 8.351 12.510 -23.805 1.00 89.81 203 GLU A C 1
ATOM 1503 O O . GLU A 1 203 ? 8.206 12.496 -22.583 1.00 89.81 203 GLU A O 1
ATOM 1508 N N . ARG A 1 204 ? 7.421 12.012 -24.630 1.00 91.75 204 ARG A N 1
ATOM 1509 C CA . ARG A 1 204 ? 6.088 11.574 -24.192 1.00 91.75 204 ARG A CA 1
ATOM 1510 C C . ARG A 1 204 ? 6.137 10.484 -23.126 1.00 91.75 204 ARG A C 1
ATOM 1512 O O . ARG A 1 204 ? 5.407 10.589 -22.143 1.00 91.75 204 ARG A O 1
ATOM 1519 N N . ARG A 1 205 ? 7.027 9.492 -23.257 1.00 92.38 205 ARG A N 1
ATOM 1520 C CA . ARG A 1 205 ? 7.205 8.459 -22.219 1.00 92.38 205 ARG A CA 1
ATOM 1521 C C . ARG A 1 205 ? 7.640 9.046 -20.875 1.00 92.38 205 ARG A C 1
ATOM 1523 O O . ARG A 1 205 ? 7.173 8.602 -19.835 1.00 92.38 205 ARG A O 1
ATOM 1530 N N . TRP A 1 206 ? 8.515 10.051 -20.889 1.00 92.81 206 TRP A N 1
ATOM 1531 C CA . TRP A 1 206 ? 9.066 10.654 -19.676 1.00 92.81 206 TRP A CA 1
ATOM 1532 C C . TRP A 1 206 ? 8.030 11.533 -18.984 1.00 92.81 206 TRP A C 1
ATOM 1534 O O . TRP A 1 206 ? 7.904 11.489 -17.764 1.00 92.81 206 TRP A O 1
ATOM 1544 N N . ILE A 1 207 ? 7.234 12.264 -19.769 1.00 95.19 207 ILE A N 1
ATOM 1545 C CA . ILE A 1 207 ? 6.080 13.016 -19.269 1.00 95.19 207 ILE A CA 1
ATOM 1546 C C . ILE A 1 207 ? 5.073 12.057 -18.631 1.00 95.19 207 ILE A C 1
ATOM 1548 O O . ILE A 1 207 ? 4.696 12.260 -17.480 1.00 95.19 207 ILE A O 1
ATOM 1552 N N . LEU A 1 208 ? 4.686 10.987 -19.337 1.00 95.50 208 LEU A N 1
ATOM 1553 C CA . LEU A 1 208 ? 3.751 9.987 -18.821 1.00 95.50 208 LEU A CA 1
ATOM 1554 C C . LEU A 1 208 ? 4.250 9.384 -17.503 1.00 95.50 208 LEU A C 1
ATOM 1556 O O . LEU A 1 208 ? 3.495 9.327 -16.538 1.00 95.50 208 LEU A O 1
ATOM 1560 N N . ASN A 1 209 ? 5.526 9.000 -17.449 1.00 94.69 209 ASN A N 1
ATOM 1561 C CA . ASN A 1 209 ? 6.140 8.399 -16.270 1.00 94.69 209 ASN A CA 1
ATOM 1562 C C . ASN A 1 209 ? 6.220 9.372 -15.079 1.00 94.69 209 ASN A C 1
ATOM 1564 O O . ASN A 1 209 ? 5.945 9.001 -13.938 1.00 94.69 209 ASN A O 1
ATOM 1568 N N . LEU A 1 210 ? 6.547 10.645 -15.324 1.00 96.50 210 LEU A N 1
ATOM 1569 C CA . LEU A 1 210 ? 6.578 11.647 -14.260 1.00 96.50 210 LEU A CA 1
ATOM 1570 C C . LEU A 1 210 ? 5.172 11.937 -13.722 1.00 96.50 210 LEU A C 1
ATOM 1572 O O . LEU A 1 210 ? 4.979 11.973 -12.507 1.00 96.50 210 LEU A O 1
ATOM 1576 N N . VAL A 1 211 ? 4.192 12.120 -14.612 1.00 97.31 211 VAL A N 1
ATOM 1577 C CA . VAL A 1 211 ? 2.797 12.393 -14.236 1.00 97.31 211 VAL A CA 1
ATOM 1578 C C . VAL A 1 211 ? 2.202 11.206 -13.482 1.00 97.31 211 VAL A C 1
ATOM 1580 O O . VAL A 1 211 ? 1.571 11.403 -12.444 1.00 97.31 211 VAL A O 1
ATOM 1583 N N . SER A 1 212 ? 2.439 9.977 -13.944 1.00 97.25 212 SER A N 1
ATOM 1584 C CA . SER A 1 212 ? 1.936 8.776 -13.277 1.00 97.25 212 SER A CA 1
ATOM 1585 C C . SER A 1 212 ? 2.505 8.628 -11.866 1.00 97.25 212 SER A C 1
ATOM 1587 O O . SER A 1 212 ? 1.739 8.454 -10.915 1.00 97.25 212 SER A O 1
ATOM 1589 N N . LYS A 1 213 ? 3.823 8.815 -11.693 1.00 96.56 213 LYS A N 1
ATOM 1590 C CA . LYS A 1 213 ? 4.451 8.827 -10.366 1.00 96.56 213 LYS A CA 1
ATOM 1591 C C . LYS A 1 213 ? 3.872 9.934 -9.494 1.00 96.56 213 LYS A C 1
ATOM 1593 O O . LYS A 1 213 ? 3.507 9.665 -8.355 1.00 96.56 213 LYS A O 1
ATOM 1598 N N . ALA A 1 214 ? 3.737 11.153 -10.014 1.00 98.00 214 ALA A N 1
ATOM 1599 C CA . ALA A 1 214 ? 3.161 12.266 -9.265 1.00 98.00 214 ALA A CA 1
ATOM 1600 C C . ALA A 1 214 ? 1.753 11.943 -8.743 1.00 98.00 214 ALA A C 1
ATOM 1602 O O . ALA A 1 214 ? 1.472 12.175 -7.569 1.00 98.00 214 ALA A O 1
ATOM 1603 N N . MET A 1 215 ? 0.895 11.337 -9.568 1.00 98.06 215 MET A N 1
ATOM 1604 C CA . MET A 1 215 ? -0.446 10.928 -9.146 1.00 98.06 215 MET A CA 1
ATOM 1605 C C . MET A 1 215 ? -0.424 9.849 -8.055 1.00 98.06 215 MET A C 1
ATOM 1607 O O . MET A 1 215 ? -1.186 9.944 -7.093 1.00 98.06 215 MET A O 1
ATOM 1611 N N . VAL A 1 216 ? 0.458 8.849 -8.163 1.00 97.94 216 VAL A N 1
ATOM 1612 C CA . VAL A 1 216 ? 0.622 7.818 -7.122 1.00 97.94 216 VAL A CA 1
ATOM 1613 C C . VAL A 1 216 ? 1.109 8.439 -5.810 1.00 97.94 216 VAL A C 1
ATOM 1615 O O . VAL A 1 216 ? 0.582 8.127 -4.745 1.00 97.94 216 VAL A O 1
ATOM 1618 N N . LEU A 1 217 ? 2.063 9.368 -5.876 1.00 98.00 217 LEU A N 1
ATOM 1619 C CA . LEU A 1 217 ? 2.581 10.072 -4.704 1.00 98.00 217 LEU A CA 1
ATOM 1620 C C . LEU A 1 217 ? 1.516 10.942 -4.026 1.00 98.00 217 LEU A C 1
ATOM 1622 O O . LEU A 1 217 ? 1.424 10.948 -2.798 1.00 98.00 217 LEU A O 1
ATOM 1626 N N . VAL A 1 218 ? 0.674 11.624 -4.808 1.00 97.81 218 VAL A N 1
ATOM 1627 C CA . VAL A 1 218 ? -0.498 12.332 -4.275 1.00 97.81 218 VAL A CA 1
ATOM 1628 C C . VAL A 1 218 ? -1.430 11.350 -3.568 1.00 97.81 218 VAL A C 1
ATOM 1630 O O . VAL A 1 218 ? -1.831 11.620 -2.440 1.00 97.81 218 VAL A O 1
ATOM 1633 N N . ALA A 1 219 ? -1.715 10.186 -4.160 1.00 97.44 219 ALA A N 1
ATOM 1634 C CA . ALA A 1 219 ? -2.548 9.170 -3.519 1.00 97.44 219 ALA A CA 1
ATOM 1635 C C . ALA A 1 219 ? -1.941 8.658 -2.195 1.00 97.44 219 ALA A C 1
ATOM 1637 O O . ALA A 1 219 ? -2.671 8.498 -1.218 1.00 97.44 219 ALA A O 1
ATOM 1638 N N . PHE A 1 220 ? -0.621 8.464 -2.113 1.00 96.62 220 PHE A N 1
ATOM 1639 C CA . PHE A 1 220 ? 0.057 8.079 -0.867 1.00 96.62 220 PHE A CA 1
ATOM 1640 C C . PHE A 1 220 ? -0.052 9.151 0.224 1.00 96.62 220 PHE A C 1
ATOM 1642 O O . PHE A 1 220 ? -0.386 8.840 1.368 1.00 96.62 220 PHE A O 1
ATOM 1649 N N . LEU A 1 221 ? 0.160 10.426 -0.111 1.00 96.06 221 LEU A N 1
ATOM 1650 C CA . LEU A 1 221 ? -0.016 11.518 0.852 1.00 96.06 221 LEU A CA 1
ATOM 1651 C C . LEU A 1 221 ? -1.482 11.681 1.272 1.00 96.06 221 LEU A C 1
ATOM 1653 O O . LEU A 1 221 ? -1.779 11.881 2.450 1.00 96.06 221 LEU A O 1
ATOM 1657 N N . SER A 1 222 ? -2.416 11.540 0.330 1.00 95.88 222 SER A N 1
ATOM 1658 C CA . SER A 1 222 ? -3.848 11.544 0.625 1.00 95.88 222 SER A CA 1
ATOM 1659 C C . SER A 1 222 ? -4.249 10.3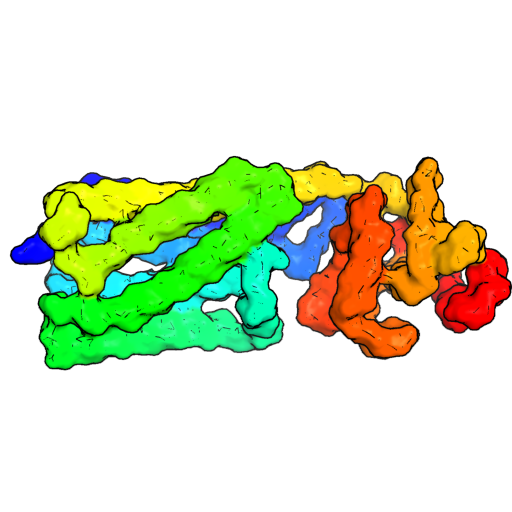89 1.541 1.00 95.88 222 SER A C 1
ATOM 1661 O O . SER A 1 222 ? -5.117 10.572 2.394 1.00 95.88 222 SER A O 1
ATOM 1663 N N . LEU A 1 223 ? -3.611 9.218 1.427 1.00 92.50 223 LEU A N 1
ATOM 1664 C CA . LEU A 1 223 ? -3.848 8.096 2.335 1.00 92.50 223 LEU A CA 1
ATOM 1665 C C . LEU A 1 223 ? -3.487 8.480 3.773 1.00 92.50 223 LEU A C 1
ATOM 1667 O O . LEU A 1 223 ? -4.310 8.283 4.670 1.00 92.50 223 LEU A O 1
ATOM 1671 N N . ALA A 1 224 ? -2.318 9.088 3.982 1.00 87.69 224 ALA A N 1
ATOM 1672 C CA . ALA A 1 224 ? -1.909 9.574 5.296 1.00 87.69 224 ALA A CA 1
ATOM 1673 C C . ALA A 1 224 ? -2.881 10.630 5.852 1.00 87.69 224 ALA A C 1
ATOM 1675 O O . ALA A 1 224 ? -3.328 10.528 6.993 1.00 87.69 224 ALA A O 1
ATOM 1676 N N . MET A 1 225 ? -3.294 11.598 5.028 1.00 88.75 225 MET A N 1
ATOM 1677 C CA . MET A 1 225 ? -4.260 12.626 5.438 1.00 88.75 225 MET A CA 1
ATOM 1678 C C . MET A 1 225 ? -5.637 12.048 5.775 1.00 88.75 225 MET A C 1
ATOM 1680 O O . MET A 1 225 ? -6.252 12.456 6.759 1.00 88.75 225 MET A O 1
ATOM 1684 N N . SER A 1 226 ? -6.111 11.066 5.004 1.00 86.31 226 SER A N 1
ATOM 1685 C CA . SER A 1 226 ? -7.384 10.392 5.281 1.00 86.31 226 SER A CA 1
ATOM 1686 C C . SER A 1 226 ? -7.366 9.653 6.619 1.00 86.31 226 SER A C 1
ATOM 1688 O O . SER A 1 226 ? -8.395 9.561 7.280 1.00 86.31 226 SER A O 1
ATOM 1690 N N . TRP A 1 227 ? -6.199 9.153 7.038 1.00 81.81 227 TRP A N 1
ATOM 1691 C CA . TRP A 1 227 ? -6.038 8.507 8.334 1.00 81.81 227 TRP A CA 1
ATOM 1692 C C . TRP A 1 227 ? -6.091 9.517 9.482 1.00 81.81 227 TRP A C 1
ATOM 1694 O O . TRP A 1 227 ? -6.829 9.307 10.440 1.00 81.81 227 TRP A O 1
ATOM 1704 N N . VAL A 1 228 ? -5.379 10.644 9.358 1.00 81.75 228 VAL A N 1
ATOM 1705 C CA . VAL A 1 228 ? -5.440 11.746 10.336 1.00 81.75 228 VAL A CA 1
ATOM 1706 C C . VAL A 1 228 ? -6.877 12.241 10.506 1.00 81.75 228 VAL A C 1
ATOM 1708 O O . VAL A 1 228 ? -7.333 12.442 11.630 1.00 81.75 228 VAL A O 1
ATOM 1711 N N . HIS A 1 229 ? -7.607 12.395 9.400 1.00 82.31 229 HIS A N 1
ATOM 1712 C CA . HIS A 1 229 ? -9.013 12.786 9.436 1.00 82.31 229 HIS A CA 1
ATOM 1713 C C . HIS A 1 229 ? -9.884 11.747 10.150 1.00 82.31 229 HIS A C 1
ATOM 1715 O O . HIS A 1 229 ? -10.656 12.101 11.035 1.00 82.31 229 HIS A O 1
ATOM 1721 N N . GLU A 1 230 ? -9.706 10.461 9.834 1.00 76.56 230 GLU A N 1
ATOM 1722 C CA . GLU A 1 230 ? -10.439 9.378 10.490 1.00 76.56 230 GLU A CA 1
ATOM 1723 C C . GLU A 1 230 ? -10.221 9.376 12.011 1.00 76.56 230 GLU A C 1
ATOM 1725 O O . GLU A 1 230 ? -11.164 9.150 12.764 1.00 76.56 230 GLU A O 1
ATOM 1730 N N . VAL A 1 231 ? -8.995 9.631 12.476 1.00 73.12 231 VAL A N 1
ATOM 1731 C CA . VAL A 1 231 ? -8.690 9.736 13.912 1.00 73.12 231 VAL A CA 1
ATOM 1732 C C . VAL A 1 231 ? -9.352 10.968 14.534 1.00 73.12 231 VAL A C 1
ATOM 1734 O O . VAL A 1 231 ? -9.857 10.888 15.650 1.00 73.12 231 VAL A O 1
ATOM 1737 N N . ALA A 1 232 ? -9.405 12.093 13.818 1.00 72.56 232 ALA A N 1
ATOM 1738 C CA . ALA A 1 232 ? -10.042 13.314 14.310 1.00 72.56 232 ALA A CA 1
ATOM 1739 C C . ALA A 1 232 ? -11.571 13.183 14.478 1.00 72.56 232 ALA A C 1
ATOM 1741 O O . ALA A 1 232 ? -12.137 13.808 15.379 1.00 72.56 232 ALA A O 1
ATOM 1742 N N . GLU A 1 233 ? -12.228 12.378 13.636 1.00 68.69 233 GLU A N 1
ATOM 1743 C CA . GLU A 1 233 ? -13.683 12.164 13.660 1.00 68.69 233 GLU A CA 1
ATOM 1744 C C . GLU A 1 233 ? -14.163 11.130 14.689 1.00 68.69 233 GLU A C 1
ATOM 1746 O O . GLU A 1 233 ? -15.343 11.134 15.046 1.00 68.69 233 GLU A O 1
ATOM 1751 N N . ARG A 1 234 ? -13.288 10.246 15.191 1.00 65.31 234 ARG A N 1
ATOM 1752 C CA . ARG A 1 234 ? -13.670 9.281 16.241 1.00 65.31 234 ARG A CA 1
ATOM 1753 C C . ARG A 1 234 ? -14.186 10.034 17.477 1.00 65.31 234 ARG A C 1
ATOM 1755 O O . ARG A 1 234 ? -13.651 11.100 17.785 1.00 65.31 234 ARG A O 1
ATOM 1762 N N . PRO A 1 235 ? -15.215 9.556 18.203 1.00 59.78 235 PRO A N 1
ATOM 1763 C CA . PRO A 1 235 ? -15.597 10.153 19.483 1.00 59.78 235 PRO A CA 1
ATOM 1764 C C . PRO A 1 235 ? -14.409 10.082 20.452 1.00 59.78 235 PRO A C 1
ATOM 1766 O O . PRO A 1 235 ? -13.651 9.121 20.416 1.00 59.78 235 PRO A O 1
ATOM 1769 N N . SER A 1 236 ? -14.198 11.093 21.301 1.00 60.78 236 SER A N 1
ATOM 1770 C CA . SER A 1 236 ? -13.101 11.013 22.278 1.00 60.78 236 SER A CA 1
ATOM 1771 C C . SER A 1 236 ? -13.372 9.852 23.227 1.00 60.78 236 SER A C 1
ATOM 1773 O O . SER A 1 236 ? -14.498 9.726 23.716 1.00 60.78 236 SER A O 1
ATOM 1775 N N . HIS A 1 237 ? -12.344 9.059 23.546 1.00 58.50 237 HIS A N 1
ATOM 1776 C CA . HIS A 1 237 ? -12.455 7.966 24.524 1.00 58.50 237 HIS A CA 1
ATOM 1777 C C . HIS A 1 237 ? -12.965 8.478 25.890 1.00 58.50 237 HIS A C 1
ATOM 1779 O O . HIS A 1 237 ? -13.553 7.724 26.667 1.00 58.50 237 HIS A O 1
ATOM 1785 N N . SER A 1 238 ? -12.795 9.782 26.160 1.00 54.50 238 SER A N 1
ATOM 1786 C CA . SER A 1 238 ? -13.299 10.470 27.352 1.00 54.50 238 SER A CA 1
ATOM 1787 C C . SER A 1 238 ? -14.811 10.746 27.367 1.00 54.50 238 SER A C 1
ATOM 1789 O O . SER A 1 238 ? -15.398 10.962 28.426 1.00 54.50 238 SER A O 1
ATOM 1791 N N . ALA A 1 239 ? -15.461 10.724 26.202 1.00 60.03 239 ALA A N 1
ATOM 1792 C CA . ALA A 1 239 ? -16.887 11.003 26.050 1.00 60.03 239 ALA A CA 1
ATOM 1793 C C . ALA A 1 239 ? -17.747 9.728 26.004 1.00 60.03 239 ALA A C 1
ATOM 1795 O O . ALA A 1 239 ? -18.962 9.798 26.195 1.00 60.03 239 ALA A O 1
ATOM 1796 N N . ILE A 1 240 ? -17.142 8.562 25.754 1.00 72.62 240 ILE A N 1
ATOM 1797 C CA . ILE A 1 240 ? -17.861 7.291 25.633 1.00 72.62 240 ILE A CA 1
ATOM 1798 C C . ILE A 1 240 ? -17.983 6.652 27.016 1.00 72.62 240 ILE A C 1
ATOM 1800 O O . ILE A 1 240 ? -17.015 6.102 27.526 1.00 72.62 240 ILE A O 1
ATOM 1804 N N . ARG A 1 241 ? -19.184 6.680 27.607 1.00 80.56 241 ARG A N 1
ATOM 1805 C CA . ARG A 1 241 ? -19.501 5.956 28.850 1.00 80.56 241 ARG A CA 1
ATOM 1806 C C . ARG A 1 241 ? -20.370 4.748 28.554 1.00 80.56 241 ARG A C 1
ATOM 1808 O O . ARG A 1 241 ? -21.505 4.931 28.128 1.00 80.56 241 ARG A O 1
ATOM 1815 N N . LEU A 1 242 ? -19.864 3.544 28.811 1.00 87.44 242 LEU A N 1
ATOM 1816 C CA . LEU A 1 242 ? -20.644 2.313 28.692 1.00 87.44 242 LEU A CA 1
ATOM 1817 C C . LEU A 1 242 ? -21.178 1.889 30.057 1.00 87.44 242 LEU A C 1
ATOM 1819 O O . LEU A 1 242 ? -20.422 1.757 31.025 1.00 87.44 242 LEU A O 1
ATOM 1823 N N . ARG A 1 243 ? -22.481 1.616 30.124 1.00 90.56 243 ARG A N 1
ATOM 1824 C CA . ARG A 1 243 ? -23.112 0.980 31.280 1.00 90.56 243 ARG A CA 1
ATOM 1825 C C . ARG A 1 243 ? -23.756 -0.337 30.883 1.00 90.56 243 ARG A C 1
ATOM 1827 O O . ARG A 1 243 ? -24.739 -0.370 30.144 1.00 90.56 243 ARG A O 1
ATOM 1834 N N . PHE A 1 244 ? -23.233 -1.427 31.428 1.00 90.81 244 PHE A N 1
ATOM 1835 C CA . PHE A 1 244 ? -23.814 -2.757 31.277 1.00 90.81 244 PHE A CA 1
ATOM 1836 C C . PHE A 1 244 ? -24.948 -2.917 32.286 1.00 90.81 244 PHE A C 1
ATOM 1838 O O . PHE A 1 244 ? -24.705 -3.093 33.479 1.00 90.81 244 PHE A O 1
ATOM 1845 N N . THR A 1 245 ? -26.190 -2.805 31.814 1.00 87.69 245 THR A N 1
ATOM 1846 C CA . THR A 1 245 ? -27.372 -2.724 32.691 1.00 87.69 245 THR A CA 1
ATOM 1847 C C . THR A 1 245 ? -27.973 -4.074 33.066 1.00 87.69 245 THR A C 1
ATOM 1849 O O . THR A 1 245 ? -28.829 -4.130 33.938 1.00 87.69 245 THR A O 1
ATOM 1852 N N . GLY A 1 246 ? -27.614 -5.152 32.360 1.00 83.44 246 GLY A N 1
ATOM 1853 C CA . GLY A 1 246 ? -28.290 -6.449 32.486 1.00 83.44 246 GLY A CA 1
ATOM 1854 C C . GLY A 1 246 ? -29.747 -6.450 31.999 1.00 83.44 246 GLY A C 1
ATOM 1855 O O . GLY A 1 246 ? -30.421 -7.475 32.082 1.00 83.44 246 GLY A O 1
ATOM 1856 N N . ARG A 1 247 ? -30.256 -5.333 31.458 1.00 87.00 247 ARG A N 1
ATOM 1857 C CA . ARG A 1 247 ? -31.602 -5.264 30.883 1.00 87.00 247 ARG A CA 1
ATOM 1858 C C . ARG A 1 247 ? -31.629 -5.941 29.518 1.00 87.00 247 ARG A C 1
ATOM 1860 O O . ARG A 1 247 ? -30.662 -5.881 28.755 1.00 87.00 247 ARG A O 1
ATOM 1867 N N . ARG A 1 248 ? -32.774 -6.539 29.190 1.00 86.38 248 ARG A N 1
ATOM 1868 C CA . ARG A 1 248 ? -33.062 -7.064 27.854 1.00 86.38 248 ARG A CA 1
ATOM 1869 C C . ARG A 1 248 ? -34.192 -6.267 27.199 1.00 86.38 248 ARG A C 1
ATOM 1871 O O . ARG A 1 248 ? -35.198 -5.981 27.842 1.00 86.38 248 ARG A O 1
ATOM 1878 N N . ALA A 1 249 ? -34.027 -5.943 25.921 1.00 85.31 249 ALA A N 1
ATOM 1879 C CA . ALA A 1 249 ? -35.067 -5.438 25.032 1.00 85.31 249 ALA A CA 1
ATOM 1880 C C . ALA A 1 249 ? -35.458 -6.582 24.084 1.00 85.31 249 ALA A C 1
ATOM 1882 O O . ALA A 1 249 ? -34.771 -6.879 23.103 1.00 85.31 249 ALA A O 1
ATOM 1883 N N . GLY A 1 250 ? -36.513 -7.320 24.441 1.00 84.62 250 GLY A N 1
ATOM 1884 C CA . GLY A 1 250 ? -36.872 -8.566 23.759 1.00 84.62 250 GLY A CA 1
ATOM 1885 C C . GLY A 1 250 ? -35.762 -9.620 23.873 1.00 84.62 250 GLY A C 1
ATOM 1886 O O . GLY A 1 250 ? -35.392 -10.023 24.973 1.00 84.62 250 GLY A O 1
ATOM 1887 N N . ALA A 1 251 ? -35.223 -10.060 22.733 1.00 83.12 251 ALA A N 1
ATOM 1888 C CA . ALA A 1 251 ? -34.134 -11.043 22.662 1.00 83.12 251 ALA A CA 1
ATOM 1889 C C . ALA A 1 251 ? -32.721 -10.419 22.687 1.00 83.12 251 ALA A C 1
ATOM 1891 O O . ALA A 1 251 ? -31.734 -11.130 22.497 1.00 83.12 251 ALA A O 1
ATOM 1892 N N . ARG A 1 252 ? -32.607 -9.097 22.865 1.00 87.75 252 ARG A N 1
ATOM 1893 C CA . ARG A 1 252 ? -31.332 -8.365 22.839 1.00 87.75 252 ARG A CA 1
ATOM 1894 C C . ARG A 1 252 ? -30.981 -7.794 24.200 1.00 87.75 252 ARG A C 1
ATOM 1896 O O . ARG A 1 252 ? -31.861 -7.465 24.987 1.00 87.75 252 ARG A O 1
ATOM 1903 N N . TYR A 1 253 ? -29.691 -7.647 24.451 1.00 88.62 253 TYR A N 1
ATOM 1904 C CA . TYR A 1 253 ? -29.154 -7.005 25.642 1.00 88.62 253 TYR A CA 1
ATOM 1905 C C . TYR A 1 253 ? -28.974 -5.512 25.451 1.00 88.62 253 TYR A C 1
ATOM 1907 O O . TYR A 1 253 ? -28.574 -5.085 24.373 1.00 88.62 253 TYR A O 1
ATOM 1915 N N . VAL A 1 254 ? -29.227 -4.738 26.504 1.00 88.81 254 VAL A N 1
ATOM 1916 C CA . VAL A 1 254 ? -29.120 -3.279 26.474 1.00 88.81 254 VAL A CA 1
ATOM 1917 C C . VAL A 1 254 ? -27.861 -2.812 27.201 1.00 88.81 254 VAL A C 1
ATOM 1919 O O . VAL A 1 254 ? -27.692 -3.039 28.405 1.00 88.81 254 VAL A O 1
ATOM 1922 N N . VAL A 1 255 ? -27.010 -2.103 26.464 1.00 89.56 255 VAL A N 1
ATOM 1923 C CA . VAL A 1 255 ? -25.870 -1.342 26.986 1.00 89.56 255 VAL A CA 1
ATOM 1924 C C . VAL A 1 255 ? -26.192 0.141 26.833 1.00 89.56 255 VAL A C 1
ATOM 1926 O O . VAL A 1 255 ? -26.505 0.585 25.729 1.00 89.56 255 VAL A O 1
ATOM 1929 N N . ASP A 1 256 ? -26.130 0.914 27.915 1.00 88.31 256 ASP A N 1
ATOM 1930 C CA . ASP A 1 256 ? -26.354 2.360 27.829 1.00 88.31 256 ASP A CA 1
ATOM 1931 C C . ASP A 1 256 ? -25.042 3.068 27.446 1.00 88.31 256 ASP A C 1
ATOM 1933 O O . ASP A 1 256 ? -23.965 2.718 27.935 1.00 88.31 256 ASP A O 1
ATOM 1937 N N . LEU A 1 257 ? -25.150 4.073 26.579 1.00 84.12 257 LEU A N 1
ATOM 1938 C CA . LEU A 1 257 ? -24.086 4.933 26.062 1.00 84.12 257 LEU A CA 1
ATOM 1939 C C . LEU A 1 257 ? -24.404 6.397 26.363 1.00 84.12 257 LEU A C 1
ATOM 1941 O O . LEU A 1 257 ? -24.810 7.146 25.471 1.00 84.12 257 LEU A O 1
ATOM 1945 N N . GLY A 1 258 ? -24.280 6.799 27.628 1.00 78.75 258 GLY A N 1
ATOM 1946 C CA . GLY A 1 258 ? -24.768 8.107 28.072 1.00 78.75 258 GLY A CA 1
ATOM 1947 C C . GLY A 1 258 ? -26.264 8.261 27.769 1.00 78.75 258 GLY A C 1
ATOM 1948 O O . GLY A 1 258 ? -27.080 7.580 28.381 1.00 78.75 258 GLY A O 1
ATOM 1949 N N . ASP A 1 259 ? -26.604 9.104 26.791 1.00 76.44 259 ASP A N 1
ATOM 1950 C CA . ASP A 1 259 ? -27.990 9.400 26.389 1.00 76.44 259 ASP A CA 1
ATOM 1951 C C . ASP A 1 259 ? -28.565 8.427 25.342 1.00 76.44 259 ASP A C 1
ATOM 1953 O O . ASP A 1 259 ? -29.718 8.559 24.926 1.00 76.44 259 ASP A O 1
ATOM 1957 N N . ARG A 1 260 ? -27.771 7.463 24.861 1.00 83.00 260 ARG A N 1
ATOM 1958 C CA . ARG A 1 260 ? -28.189 6.474 23.853 1.00 83.00 260 ARG A CA 1
ATOM 1959 C C . ARG A 1 260 ? -28.239 5.074 24.446 1.00 83.00 260 ARG A C 1
ATOM 1961 O O . ARG A 1 260 ? -27.535 4.773 25.402 1.00 83.00 260 ARG A O 1
ATOM 1968 N N . THR A 1 261 ? -29.019 4.190 23.837 1.00 85.56 261 THR A N 1
ATOM 1969 C CA . THR A 1 261 ? -29.020 2.758 24.155 1.00 85.56 261 THR A CA 1
ATOM 1970 C C . THR A 1 261 ? -28.532 1.955 22.957 1.00 85.56 261 THR A C 1
ATOM 1972 O O . THR A 1 261 ? -28.828 2.271 21.804 1.00 85.56 261 THR A O 1
ATOM 1975 N N . LEU A 1 262 ? -27.760 0.911 23.235 1.00 87.88 262 LEU A N 1
ATOM 1976 C CA . LEU A 1 262 ? -27.293 -0.060 22.259 1.00 87.88 262 LEU A CA 1
ATOM 1977 C C . LEU A 1 262 ? -27.906 -1.416 22.571 1.00 87.88 262 LEU A C 1
ATOM 1979 O O . LEU A 1 262 ? -27.703 -1.970 23.651 1.00 87.88 262 LEU A O 1
ATOM 1983 N N . GLU A 1 263 ? -28.618 -1.962 21.593 1.00 89.69 263 GLU A N 1
ATOM 1984 C CA . GLU A 1 263 ? -29.159 -3.311 21.656 1.00 89.69 263 GLU A CA 1
ATOM 1985 C C . GLU A 1 263 ? -28.225 -4.296 20.955 1.00 89.69 263 GLU A C 1
ATOM 1987 O O . GLU A 1 263 ? -28.039 -4.240 19.739 1.00 89.69 263 GLU A O 1
ATOM 1992 N N . MET A 1 264 ? -27.671 -5.234 21.714 1.00 88.75 264 MET A N 1
ATOM 1993 C CA . MET A 1 264 ? -26.713 -6.220 21.224 1.00 88.75 264 MET A CA 1
ATOM 1994 C C . MET A 1 264 ? -27.283 -7.631 21.272 1.00 88.75 264 MET A C 1
ATOM 1996 O O . MET A 1 264 ? -28.114 -7.974 22.117 1.00 88.75 264 MET A O 1
ATOM 2000 N N . ARG A 1 265 ? -26.791 -8.493 20.383 1.00 89.12 265 ARG A N 1
ATOM 2001 C CA . ARG A 1 265 ? -27.024 -9.938 20.495 1.00 89.12 265 ARG A CA 1
ATOM 2002 C C . ARG A 1 265 ? -26.297 -10.489 21.730 1.00 89.12 265 ARG A C 1
ATOM 2004 O O . ARG A 1 265 ? -25.299 -9.925 22.169 1.00 89.12 265 ARG A O 1
ATOM 2011 N N . GLU A 1 266 ? -26.763 -11.619 22.257 1.00 86.19 266 GLU A N 1
ATOM 2012 C CA . GLU A 1 266 ? -26.207 -12.264 23.460 1.00 86.19 266 GLU A CA 1
ATOM 2013 C C . GLU A 1 266 ? -24.694 -12.493 23.392 1.00 86.19 266 GLU A C 1
ATOM 2015 O O . GLU A 1 266 ? -23.963 -12.056 24.278 1.00 86.19 266 GLU A O 1
ATOM 2020 N N . THR A 1 267 ? -24.203 -13.125 22.323 1.00 84.56 267 THR A N 1
ATOM 2021 C CA . THR A 1 267 ? -22.774 -13.446 22.207 1.00 84.56 267 THR A CA 1
ATOM 2022 C C . THR A 1 267 ? -21.896 -12.187 22.105 1.00 84.56 267 THR A C 1
ATOM 2024 O O . THR A 1 267 ? -20.993 -12.055 22.928 1.00 84.56 267 THR A O 1
ATOM 2027 N N . PRO A 1 268 ? -22.169 -11.220 21.198 1.00 86.94 268 PRO A N 1
ATOM 2028 C CA . PRO A 1 268 ? -21.480 -9.927 21.189 1.00 86.94 268 PRO A CA 1
ATOM 2029 C C . PRO A 1 268 ? -21.532 -9.162 22.511 1.00 86.94 268 PRO A C 1
ATOM 2031 O O . PRO A 1 268 ? -20.526 -8.588 22.912 1.00 86.94 268 PRO A O 1
ATOM 2034 N N . HIS A 1 269 ? -22.678 -9.161 23.198 1.00 89.38 269 HIS A N 1
ATOM 2035 C CA . HIS A 1 269 ? -22.819 -8.503 24.496 1.00 89.38 269 HIS A CA 1
ATOM 2036 C C . HIS A 1 269 ? -21.893 -9.124 25.543 1.00 89.38 269 HIS A C 1
ATOM 2038 O O . HIS A 1 269 ? -21.172 -8.413 26.239 1.00 89.38 269 HIS A O 1
ATOM 2044 N N . ARG A 1 270 ? -21.891 -10.458 25.639 1.00 86.38 270 ARG A N 1
ATOM 2045 C CA . ARG A 1 270 ? -21.031 -11.189 26.571 1.00 86.38 270 ARG A CA 1
ATOM 2046 C C . ARG A 1 270 ? -19.549 -10.956 26.277 1.00 86.38 270 ARG A C 1
ATOM 2048 O O . ARG A 1 270 ? -18.785 -10.743 27.212 1.00 86.38 270 ARG A O 1
ATOM 2055 N N . ASP A 1 271 ? -19.162 -10.959 25.004 1.00 86.38 271 ASP A N 1
ATOM 2056 C CA . ASP A 1 271 ? -17.777 -10.722 24.582 1.00 86.38 271 ASP A CA 1
ATOM 2057 C C . ASP A 1 271 ? -17.330 -9.292 24.913 1.00 86.38 271 ASP A C 1
ATOM 2059 O O . ASP A 1 271 ? -16.255 -9.094 25.481 1.00 86.38 271 ASP A O 1
ATOM 2063 N N . LEU A 1 272 ? -18.190 -8.303 24.649 1.00 88.44 272 LEU A N 1
ATOM 2064 C CA . LEU A 1 272 ? -17.938 -6.909 25.005 1.00 88.44 272 LEU A CA 1
ATOM 2065 C C . LEU A 1 272 ? -17.830 -6.724 26.524 1.00 88.44 272 LEU A C 1
ATOM 2067 O O . LEU A 1 272 ? -16.936 -6.021 26.991 1.00 88.44 272 LEU A O 1
ATOM 2071 N N . LEU A 1 273 ? -18.703 -7.380 27.297 1.00 89.12 273 LEU A N 1
ATOM 2072 C CA . LEU A 1 273 ? -18.664 -7.370 28.759 1.00 89.12 273 LEU A CA 1
ATOM 2073 C C . LEU A 1 273 ? -17.355 -7.971 29.286 1.00 89.12 273 LEU A C 1
ATOM 2075 O O . LEU A 1 273 ? -16.745 -7.405 30.187 1.00 89.12 273 LEU A O 1
ATOM 2079 N N . SER A 1 274 ? -16.887 -9.083 28.716 1.00 86.31 274 SER A N 1
ATOM 2080 C CA . SER A 1 274 ? -15.607 -9.687 29.099 1.00 86.31 274 SER A CA 1
ATOM 2081 C C . SER A 1 274 ? -14.414 -8.774 28.796 1.00 86.31 274 SER A C 1
ATOM 2083 O O . SER A 1 274 ? -13.545 -8.625 29.654 1.00 86.31 274 SER A O 1
ATOM 2085 N N . LEU A 1 275 ? -14.391 -8.112 27.632 1.00 86.94 275 LEU A N 1
ATOM 2086 C CA . LEU A 1 275 ? -13.362 -7.112 27.317 1.00 86.94 275 LEU A CA 1
ATOM 2087 C C . LEU A 1 275 ? -13.414 -5.920 28.283 1.00 86.94 275 LEU A C 1
ATOM 2089 O O . LEU A 1 275 ? -12.373 -5.467 28.752 1.00 86.94 275 LEU A O 1
ATOM 2093 N N . ALA A 1 276 ? -14.613 -5.439 28.621 1.00 88.50 276 ALA A N 1
ATOM 2094 C CA . ALA A 1 276 ? -14.792 -4.344 29.569 1.00 88.50 276 ALA A CA 1
ATOM 2095 C C . ALA A 1 276 ? -14.321 -4.719 30.986 1.00 88.50 276 ALA A C 1
ATOM 2097 O O . ALA A 1 276 ? -13.650 -3.926 31.640 1.00 88.50 276 ALA A O 1
ATOM 2098 N N . ILE A 1 277 ? -14.617 -5.932 31.457 1.00 85.62 277 ILE A N 1
ATOM 2099 C CA . ILE A 1 277 ? -14.156 -6.415 32.768 1.00 85.62 277 ILE A CA 1
ATOM 2100 C C . ILE A 1 277 ? -12.634 -6.539 32.801 1.00 85.62 277 ILE A C 1
ATOM 2102 O O . ILE A 1 277 ? -12.011 -6.078 33.756 1.00 85.62 277 ILE A O 1
ATOM 2106 N N . ALA A 1 278 ? -12.029 -7.129 31.768 1.00 83.88 278 ALA A N 1
ATOM 2107 C CA . ALA A 1 278 ? -10.576 -7.234 31.677 1.00 83.88 278 ALA A CA 1
ATOM 2108 C C . ALA A 1 278 ? -9.911 -5.854 31.674 1.00 83.88 278 ALA A C 1
ATOM 2110 O O . ALA A 1 278 ? -8.931 -5.639 32.383 1.00 83.88 278 ALA A O 1
ATOM 2111 N N . ARG A 1 279 ? -10.509 -4.897 30.955 1.00 83.75 279 ARG A N 1
ATOM 2112 C CA . ARG A 1 279 ? -10.061 -3.505 30.915 1.00 83.75 279 ARG A CA 1
ATOM 2113 C C . ARG A 1 279 ? -10.088 -2.829 32.283 1.00 83.75 279 ARG A C 1
ATOM 2115 O O . ARG A 1 279 ? -9.187 -2.058 32.580 1.00 83.75 279 ARG A O 1
ATOM 2122 N N . VAL A 1 280 ? -11.091 -3.110 33.116 1.00 84.81 280 VAL A N 1
ATOM 2123 C CA . VAL A 1 280 ? -11.179 -2.540 34.472 1.00 84.81 280 VAL A CA 1
ATOM 2124 C C . VAL A 1 280 ? -10.257 -3.251 35.464 1.00 84.81 280 VAL A C 1
ATOM 2126 O O . VAL A 1 280 ? -9.737 -2.610 36.373 1.00 84.81 280 VAL A O 1
ATOM 2129 N N . ARG A 1 281 ? -10.034 -4.559 35.299 1.00 80.19 281 ARG A N 1
ATOM 2130 C CA . ARG A 1 281 ? -9.171 -5.354 36.186 1.00 80.19 281 ARG A CA 1
ATOM 2131 C C . ARG A 1 281 ? -7.687 -5.070 36.010 1.00 80.19 281 ARG A C 1
ATOM 2133 O O . ARG A 1 281 ? -6.958 -5.092 36.997 1.00 80.19 281 ARG A O 1
ATOM 2140 N N . ASP A 1 282 ? -7.250 -4.858 34.775 1.00 72.00 282 ASP A N 1
ATOM 2141 C CA . ASP A 1 282 ? -5.840 -4.693 34.453 1.00 72.00 282 ASP A CA 1
ATOM 2142 C C . ASP A 1 282 ? -5.536 -3.256 34.017 1.00 72.00 282 ASP A C 1
ATOM 2144 O O . ASP A 1 282 ? -5.659 -2.876 32.851 1.00 72.00 282 ASP A O 1
ATOM 2148 N N . THR A 1 283 ? -5.136 -2.449 35.000 1.00 62.25 283 THR A N 1
ATOM 2149 C CA . THR A 1 283 ? -4.637 -1.080 34.811 1.00 62.25 283 THR A CA 1
ATOM 2150 C C . THR A 1 283 ? -3.113 -1.026 34.629 1.00 62.25 283 THR A C 1
ATOM 2152 O O . THR A 1 283 ? -2.542 0.064 34.586 1.00 62.25 283 THR A O 1
ATOM 2155 N N . GLY A 1 284 ? -2.442 -2.185 34.536 1.00 54.75 284 GLY A N 1
ATOM 2156 C CA . GLY A 1 284 ? -0.992 -2.316 34.395 1.00 54.75 284 GLY A CA 1
ATOM 2157 C C . GLY A 1 284 ? -0.484 -2.193 32.951 1.00 54.75 284 GLY A C 1
ATOM 2158 O O . GLY A 1 284 ? -1.199 -1.771 32.044 1.00 54.75 284 GLY A O 1
ATOM 2159 N N . HIS A 1 285 ? 0.782 -2.572 32.729 1.00 44.25 285 H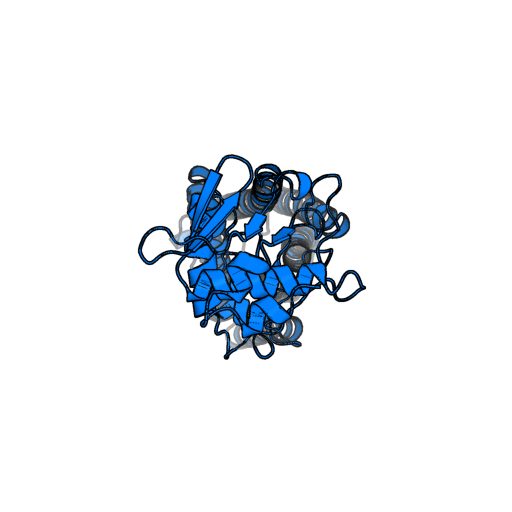IS A N 1
ATOM 2160 C CA . HIS A 1 285 ? 1.450 -2.509 31.415 1.00 44.25 285 HIS A CA 1
ATOM 2161 C C . HIS A 1 285 ? 0.781 -3.381 30.326 1.00 44.25 285 HIS A C 1
ATOM 2163 O O . HIS A 1 285 ? 0.930 -3.062 29.148 1.00 44.25 285 HIS A O 1
ATOM 2169 N N . ASP A 1 286 ? 0.007 -4.411 30.702 1.00 50.25 286 ASP A N 1
ATOM 2170 C CA . ASP A 1 286 ? -0.767 -5.270 29.784 1.00 50.25 286 ASP A CA 1
ATOM 2171 C C . ASP A 1 286 ? -2.215 -4.785 29.541 1.00 50.25 286 ASP A C 1
ATOM 2173 O O . ASP A 1 286 ? -2.933 -5.345 28.711 1.00 50.25 286 ASP A O 1
ATOM 2177 N N . ALA A 1 287 ? -2.614 -3.668 30.162 1.00 62.97 287 ALA A N 1
ATOM 2178 C CA . ALA A 1 287 ? -3.714 -2.778 29.781 1.00 62.97 287 ALA A CA 1
ATOM 2179 C C . ALA A 1 287 ? -5.030 -3.446 29.312 1.00 62.97 287 ALA A C 1
ATOM 2181 O O . ALA A 1 287 ? -5.712 -2.908 28.427 1.00 62.97 287 ALA A O 1
ATOM 2182 N N . GLY A 1 288 ? -5.418 -4.590 29.881 1.00 63.78 288 GLY A N 1
ATOM 2183 C CA . GLY A 1 288 ? -6.695 -5.241 29.579 1.00 63.78 288 GLY A CA 1
ATOM 2184 C C . GLY A 1 288 ? -6.762 -5.942 28.219 1.00 63.78 288 GLY A C 1
ATOM 2185 O O . GLY A 1 288 ? -7.852 -6.062 27.652 1.00 63.78 288 GLY A O 1
ATOM 2186 N N . TRP A 1 289 ? -5.624 -6.385 27.675 1.00 71.69 289 TRP A N 1
ATOM 2187 C CA . TRP A 1 289 ? -5.603 -7.298 26.531 1.00 71.69 289 TRP A CA 1
ATOM 2188 C C . TRP A 1 289 ? -6.143 -8.669 26.920 1.00 71.69 289 TRP A C 1
ATOM 2190 O O . TRP A 1 289 ? -5.717 -9.271 27.901 1.00 71.69 289 TRP A O 1
ATOM 2200 N N . VAL A 1 290 ? -7.043 -9.202 26.100 1.00 69.25 290 VAL A N 1
ATOM 2201 C CA . VAL A 1 290 ? -7.608 -10.531 26.307 1.00 69.25 290 VAL A CA 1
ATOM 2202 C C . VAL A 1 290 ? -7.370 -11.383 25.075 1.00 69.25 290 VAL A C 1
ATOM 2204 O O . VAL A 1 290 ? -7.789 -11.036 23.968 1.00 69.25 290 VAL A O 1
ATOM 2207 N N . SER A 1 291 ? -6.675 -12.501 25.266 1.00 64.25 291 SER A N 1
ATOM 2208 C CA . SER A 1 291 ? -6.452 -13.494 24.218 1.00 64.25 291 SER A CA 1
ATOM 2209 C C . SER A 1 291 ? -7.774 -14.140 23.797 1.00 64.25 291 SER A C 1
ATOM 2211 O O . SER A 1 291 ? -8.635 -14.414 24.638 1.00 64.25 291 SER A O 1
ATOM 2213 N N . LEU A 1 292 ? -7.922 -14.469 22.507 1.00 61.91 292 LEU A N 1
ATOM 2214 C CA . LEU A 1 292 ? -9.051 -15.263 21.985 1.00 61.91 292 LEU A CA 1
ATOM 2215 C C . LEU A 1 292 ? -9.267 -16.579 22.765 1.00 61.91 292 LEU A C 1
ATOM 2217 O O . LEU A 1 292 ? -10.370 -17.130 22.737 1.00 61.91 292 LEU A O 1
ATOM 2221 N N . LEU A 1 293 ? -8.209 -17.102 23.402 1.00 55.44 293 LEU A N 1
ATOM 2222 C CA . LEU A 1 293 ? -8.219 -18.338 24.191 1.00 55.44 293 LEU A CA 1
ATOM 2223 C C . LEU A 1 293 ? -8.771 -18.150 25.612 1.00 55.44 293 LEU A C 1
ATOM 2225 O O . LEU A 1 293 ? -9.357 -19.091 26.144 1.00 55.44 293 LEU A O 1
ATOM 2229 N N . ASP A 1 294 ? -8.616 -16.957 26.188 1.00 57.75 294 ASP A N 1
ATOM 2230 C CA . ASP A 1 294 ? -8.991 -16.653 27.577 1.00 57.75 294 ASP A CA 1
ATOM 2231 C C . ASP A 1 294 ? -10.409 -16.073 27.688 1.00 57.75 294 ASP A C 1
ATOM 2233 O O . ASP A 1 294 ? -11.032 -16.098 28.750 1.00 57.75 294 ASP A O 1
ATOM 2237 N N . LEU A 1 295 ? -10.965 -15.594 26.572 1.00 56.66 295 LEU A N 1
ATOM 2238 C CA . LEU A 1 295 ? -12.377 -15.244 26.467 1.00 56.66 295 LEU A CA 1
ATOM 2239 C C . LEU A 1 295 ? -13.237 -16.511 26.487 1.00 56.66 295 LEU A C 1
ATOM 2241 O O . LEU A 1 295 ? -12.968 -17.479 25.779 1.00 56.66 295 LEU A O 1
ATOM 2245 N N . VAL A 1 296 ? -14.267 -16.503 27.340 1.00 51.56 296 VAL A N 1
ATOM 2246 C CA . VAL A 1 296 ? -15.077 -17.674 27.707 1.00 51.56 296 VAL A CA 1
ATOM 2247 C C . VAL A 1 296 ? -15.658 -18.357 26.461 1.00 51.56 296 VAL A C 1
ATOM 2249 O O . VAL A 1 296 ? -16.717 -17.971 25.952 1.00 51.56 296 VAL A O 1
ATOM 2252 N N . GLY A 1 297 ? -14.961 -19.400 26.007 1.00 53.22 297 GLY A N 1
ATOM 2253 C CA . GLY A 1 297 ? -15.206 -20.108 24.755 1.00 53.22 297 GLY A CA 1
ATOM 2254 C C . GLY A 1 297 ? -14.506 -19.433 23.577 1.00 53.22 297 GLY A C 1
ATOM 2255 O O . GLY A 1 297 ? -14.758 -18.258 23.321 1.00 53.22 297 GLY A O 1
ATOM 2256 N N . ARG A 1 298 ? -13.682 -20.213 22.853 1.00 49.50 298 ARG A N 1
ATOM 2257 C CA . ARG A 1 298 ? -12.884 -19.818 21.675 1.00 49.50 298 ARG A CA 1
ATOM 2258 C C . ARG A 1 298 ? -13.554 -18.681 20.910 1.00 49.50 298 ARG A C 1
ATOM 2260 O O . ARG A 1 298 ? -14.555 -18.890 20.219 1.00 49.50 298 ARG A O 1
ATOM 2267 N N . LEU A 1 299 ? -13.021 -17.477 21.045 1.00 52.38 299 LEU A N 1
ATOM 2268 C CA . LEU A 1 299 ? -13.316 -16.462 20.059 1.00 52.38 299 LEU A CA 1
ATOM 2269 C C . LEU A 1 299 ? -12.599 -16.865 18.769 1.00 52.38 299 LEU A C 1
ATOM 2271 O O . LEU A 1 299 ? -11.430 -17.246 18.767 1.00 52.38 299 LEU A O 1
ATOM 2275 N N . ASP A 1 300 ? -13.322 -16.811 17.667 1.00 59.59 300 ASP A N 1
ATOM 2276 C CA . ASP A 1 300 ? -12.754 -16.737 16.335 1.00 59.59 300 ASP A CA 1
ATOM 2277 C C . ASP A 1 300 ? -12.893 -15.288 15.842 1.00 59.59 300 ASP A C 1
ATOM 2279 O O . ASP A 1 300 ? -13.682 -14.499 16.376 1.00 59.59 300 ASP A O 1
ATOM 2283 N N . ASP A 1 301 ? -12.170 -14.926 14.785 1.00 63.00 301 ASP A N 1
ATOM 2284 C CA . ASP A 1 301 ? -12.275 -13.591 14.176 1.00 63.00 301 ASP A CA 1
ATOM 2285 C C . ASP A 1 301 ? -13.728 -13.248 13.770 1.00 63.00 301 ASP A C 1
ATOM 2287 O O . ASP A 1 301 ? -14.103 -12.078 13.652 1.00 63.00 301 ASP A O 1
ATOM 2291 N N . SER A 1 302 ? -14.588 -14.266 13.601 1.00 68.94 302 SER A N 1
ATOM 2292 C CA . SER A 1 302 ? -16.010 -14.105 13.286 1.00 68.94 302 SER A CA 1
ATOM 2293 C C . SER A 1 302 ? -16.829 -13.504 14.436 1.00 68.94 302 SER A C 1
ATOM 2295 O O . SER A 1 302 ? -17.802 -12.789 14.176 1.00 68.94 302 SER A O 1
ATOM 2297 N N . ARG A 1 303 ? -16.470 -13.752 15.702 1.00 75.19 303 ARG A N 1
ATOM 2298 C CA . ARG A 1 303 ? -17.154 -13.161 16.869 1.00 75.19 303 ARG A CA 1
ATOM 2299 C C . ARG A 1 303 ? -16.793 -11.695 17.060 1.00 75.19 303 ARG A C 1
ATOM 2301 O O . ARG A 1 303 ? -17.702 -10.880 17.203 1.00 75.19 303 ARG A O 1
ATOM 2308 N N . ILE A 1 304 ? -15.515 -11.336 16.921 1.00 77.81 304 ILE A N 1
ATOM 2309 C CA . ILE A 1 304 ? -15.088 -9.926 16.914 1.00 77.81 304 ILE A CA 1
ATOM 2310 C C . ILE A 1 304 ? -15.756 -9.171 15.764 1.00 77.81 304 ILE A C 1
ATOM 2312 O O . ILE A 1 304 ? -16.267 -8.070 15.965 1.00 77.81 304 ILE A O 1
ATOM 2316 N N . ARG A 1 305 ? -15.841 -9.777 14.571 1.00 78.00 305 ARG A N 1
ATOM 2317 C CA . ARG A 1 305 ? -16.557 -9.173 13.439 1.00 78.00 305 ARG A CA 1
ATOM 2318 C C . ARG A 1 305 ? -18.031 -8.912 13.760 1.00 78.00 305 ARG A C 1
ATOM 2320 O O . ARG A 1 305 ? -18.502 -7.805 13.528 1.00 78.00 305 ARG A O 1
ATOM 2327 N N . ARG A 1 306 ? -18.739 -9.895 14.328 1.00 80.94 306 ARG A N 1
ATOM 2328 C CA . ARG A 1 306 ? -20.149 -9.754 14.742 1.00 80.94 306 ARG A CA 1
ATOM 2329 C C . ARG A 1 306 ? -20.341 -8.688 15.821 1.00 80.94 306 ARG A C 1
ATOM 2331 O O . ARG A 1 306 ? -21.327 -7.962 15.787 1.00 80.94 306 ARG A O 1
ATOM 2338 N N . MET A 1 307 ? -19.394 -8.566 16.746 1.00 85.75 307 MET A N 1
ATOM 2339 C CA . MET A 1 307 ? -19.408 -7.521 17.767 1.00 85.75 307 MET A CA 1
ATOM 2340 C C . MET A 1 307 ? -19.204 -6.129 17.168 1.00 85.75 307 MET A C 1
ATOM 2342 O O . MET A 1 307 ? -19.962 -5.215 17.479 1.00 85.75 307 MET A O 1
ATOM 2346 N N . ARG A 1 308 ? -18.252 -5.975 16.241 1.00 83.38 308 ARG A N 1
ATOM 2347 C CA . ARG A 1 308 ? -18.071 -4.726 15.488 1.00 83.38 308 ARG A CA 1
ATOM 2348 C C . ARG A 1 308 ? -19.304 -4.368 14.656 1.00 83.38 308 ARG A C 1
ATOM 2350 O O . ARG A 1 308 ? -19.656 -3.199 14.581 1.00 83.38 308 ARG A O 1
ATOM 2357 N N . GLU A 1 309 ? -19.984 -5.349 14.063 1.00 83.19 309 GLU A N 1
ATOM 2358 C CA . GLU A 1 309 ? -21.255 -5.133 13.354 1.00 83.19 309 GLU A CA 1
ATOM 2359 C C . GLU A 1 309 ? -22.342 -4.560 14.279 1.00 83.19 309 GLU A C 1
ATOM 2361 O O . GLU A 1 309 ? -23.019 -3.615 13.877 1.00 83.19 309 GLU A O 1
ATOM 2366 N N . ASP A 1 310 ? -22.469 -5.077 15.509 1.00 84.12 310 ASP A N 1
ATOM 2367 C CA . ASP A 1 310 ? -23.440 -4.583 16.499 1.00 84.12 310 ASP A CA 1
ATOM 2368 C C . ASP A 1 310 ? -23.061 -3.185 17.027 1.00 84.12 310 ASP A C 1
ATOM 2370 O O . ASP A 1 310 ? -23.946 -2.386 17.309 1.00 84.12 310 ASP A O 1
ATOM 2374 N N . LEU A 1 311 ? -21.768 -2.851 17.112 1.00 84.00 311 LEU A N 1
ATOM 2375 C CA . LEU A 1 311 ? -21.270 -1.545 17.580 1.00 84.00 311 LEU A CA 1
ATOM 2376 C C . LEU A 1 311 ? -21.269 -0.447 16.507 1.00 84.00 311 LEU A C 1
ATOM 2378 O O . LEU A 1 311 ? -21.260 0.745 16.819 1.00 84.00 311 LEU A O 1
ATOM 2382 N N . LYS A 1 312 ? -21.289 -0.829 15.231 1.00 82.38 312 LYS A N 1
ATOM 2383 C CA . LYS A 1 312 ? -21.236 0.098 14.097 1.00 82.38 312 LYS A CA 1
ATOM 2384 C C . LYS A 1 312 ? -22.343 1.169 14.087 1.00 82.38 312 LYS A C 1
ATOM 2386 O O . LYS A 1 312 ? -22.018 2.312 13.774 1.00 82.38 312 LYS A O 1
ATOM 2391 N N . PRO A 1 313 ? -23.619 0.881 14.429 1.00 79.75 313 PRO A N 1
ATOM 2392 C CA . PRO A 1 313 ? -24.684 1.890 14.444 1.00 79.75 313 PRO A CA 1
ATOM 2393 C C . PRO A 1 313 ? -24.423 3.042 15.419 1.00 79.75 313 PRO A C 1
ATOM 2395 O O . PRO A 1 313 ? -24.914 4.148 15.209 1.00 79.75 313 PRO A O 1
ATOM 2398 N N . VAL A 1 314 ? -23.642 2.787 16.473 1.00 75.44 314 VAL A N 1
ATOM 2399 C CA . VAL A 1 314 ? -23.256 3.785 17.479 1.00 75.44 314 VAL A CA 1
ATOM 2400 C C . VAL A 1 314 ? -21.831 4.312 17.274 1.00 75.44 314 VAL A C 1
ATOM 2402 O O . VAL A 1 314 ? -21.351 5.086 18.093 1.00 75.44 314 VAL A O 1
ATOM 2405 N N . GLY A 1 315 ? -21.168 3.930 16.175 1.00 73.12 315 GLY A N 1
ATOM 2406 C CA . GLY A 1 315 ? -19.825 4.395 15.819 1.00 73.12 315 GLY A CA 1
ATOM 2407 C C . GLY A 1 315 ? -18.699 3.843 16.697 1.00 73.12 315 GLY A C 1
ATOM 2408 O O . GLY A 1 315 ? -17.623 4.429 16.718 1.00 73.12 315 GLY A O 1
ATOM 2409 N N . LEU A 1 316 ? -18.932 2.742 17.423 1.00 79.56 316 LEU A N 1
ATOM 2410 C CA . LEU A 1 316 ? -17.944 2.143 18.333 1.00 79.56 316 LEU A CA 1
ATOM 2411 C C . LEU A 1 316 ? -17.238 0.904 17.761 1.00 79.56 316 LEU A C 1
ATOM 2413 O O . LEU A 1 316 ? -16.546 0.186 18.479 1.00 79.56 316 LEU A O 1
ATOM 2417 N N . ASP A 1 317 ? -17.392 0.610 16.469 1.00 75.38 317 ASP A N 1
ATOM 2418 C CA . ASP A 1 317 ? -16.788 -0.570 15.836 1.00 75.38 317 ASP A CA 1
ATOM 2419 C C . ASP A 1 317 ? -15.248 -0.554 15.847 1.00 75.38 317 ASP A C 1
ATOM 2421 O O . ASP A 1 317 ? -14.612 -1.600 15.688 1.00 75.38 317 ASP A O 1
ATOM 2425 N N . LYS A 1 318 ? -14.651 0.620 16.074 1.00 72.31 318 LYS A N 1
ATOM 2426 C CA . LYS A 1 318 ? -13.199 0.840 16.134 1.00 72.31 318 LYS A CA 1
ATOM 2427 C C . LYS A 1 318 ? -12.632 0.866 17.552 1.00 72.31 318 LYS A C 1
ATOM 2429 O O . LYS A 1 318 ? -11.417 0.801 17.692 1.00 72.31 318 LYS A O 1
ATOM 2434 N N . GLU A 1 319 ? -13.486 0.859 18.575 1.00 80.62 319 GLU A N 1
ATOM 2435 C CA . GLU A 1 319 ? -13.068 0.846 19.986 1.00 80.62 319 GLU A CA 1
ATOM 2436 C C . GLU A 1 319 ? -12.595 -0.535 20.456 1.00 80.62 319 GLU A C 1
ATOM 2438 O O . GLU A 1 319 ? -12.188 -0.707 21.601 1.00 80.62 319 GLU A O 1
ATOM 2443 N N . ILE A 1 320 ? -12.656 -1.544 19.586 1.00 80.44 320 ILE A N 1
ATOM 2444 C CA . ILE A 1 320 ? -12.059 -2.855 19.835 1.00 80.44 320 ILE A CA 1
ATOM 2445 C C . ILE A 1 320 ? -10.718 -2.894 19.118 1.00 80.44 320 ILE A C 1
ATOM 2447 O O . ILE A 1 320 ? -10.658 -3.102 17.900 1.00 80.44 320 ILE A O 1
ATOM 2451 N N . GLU A 1 321 ? -9.648 -2.725 19.878 1.00 73.88 321 GLU A N 1
ATOM 2452 C CA . GLU A 1 321 ? -8.282 -2.806 19.381 1.00 73.88 321 GLU A CA 1
ATOM 2453 C C . GLU A 1 321 ? -7.829 -4.263 19.273 1.00 73.88 321 GLU A C 1
ATOM 2455 O O . GLU A 1 321 ? -8.277 -5.128 20.026 1.00 73.88 321 GLU A O 1
ATOM 2460 N N . ALA A 1 322 ? -6.932 -4.533 18.325 1.00 72.50 322 ALA A N 1
ATOM 2461 C CA . ALA A 1 322 ? -6.296 -5.830 18.126 1.00 72.50 322 ALA A CA 1
ATOM 2462 C C . ALA A 1 322 ? -4.777 -5.630 18.113 1.00 72.50 322 ALA A C 1
ATOM 2464 O O . ALA A 1 322 ? -4.294 -4.745 17.413 1.00 72.50 322 ALA A O 1
ATOM 2465 N N . ASN A 1 323 ? -4.026 -6.450 18.849 1.00 63.50 323 ASN A N 1
ATOM 2466 C CA . ASN A 1 323 ? -2.559 -6.343 18.918 1.00 63.50 323 ASN A CA 1
ATOM 2467 C C . ASN A 1 323 ? -1.825 -7.195 17.863 1.00 63.50 323 ASN A C 1
ATOM 2469 O O . ASN A 1 323 ? -0.622 -7.404 17.980 1.00 63.50 323 ASN A O 1
ATOM 2473 N N . GLY A 1 324 ? -2.543 -7.769 16.891 1.00 51.28 324 GLY A N 1
ATOM 2474 C CA . GLY A 1 324 ? -1.980 -8.680 15.881 1.00 51.28 324 GLY A CA 1
ATOM 2475 C C . GLY A 1 324 ? -1.661 -10.098 16.382 1.00 51.28 324 GLY A C 1
ATOM 2476 O O . GLY A 1 324 ? -1.444 -11.002 15.583 1.00 51.28 324 GLY A O 1
ATOM 2477 N N . HIS A 1 325 ? -1.718 -10.357 17.691 1.00 61.50 325 HIS A N 1
ATOM 2478 C CA . HIS A 1 325 ? -1.430 -11.665 18.292 1.00 61.50 325 HIS A CA 1
ATOM 2479 C C . HIS A 1 325 ? -2.682 -12.387 18.787 1.00 61.50 325 HIS A C 1
ATOM 2481 O O . HIS A 1 325 ? -2.622 -13.140 19.756 1.00 61.50 325 HIS A O 1
ATOM 2487 N N . LYS A 1 326 ? -3.822 -12.186 18.110 1.00 66.50 326 LYS A N 1
ATOM 2488 C CA . LYS A 1 326 ? -5.115 -12.757 18.524 1.00 66.50 326 LYS A CA 1
ATOM 2489 C C . LYS A 1 326 ? -5.515 -12.348 19.950 1.00 66.50 326 LYS A C 1
ATOM 2491 O O . LYS A 1 326 ? -6.212 -13.097 20.632 1.00 66.50 326 LYS A O 1
ATOM 2496 N N . SER A 1 327 ? -5.113 -11.158 20.385 1.00 70.19 327 SER A N 1
ATOM 2497 C CA . SER A 1 327 ? -5.652 -10.537 21.589 1.00 70.19 327 SER A CA 1
ATOM 2498 C C . SER A 1 327 ? -6.362 -9.245 21.232 1.00 70.19 327 SER A C 1
ATOM 2500 O O . SER A 1 327 ? -5.954 -8.512 20.325 1.00 70.19 327 SER A O 1
ATOM 2502 N N . TYR A 1 328 ? -7.435 -8.981 21.965 1.00 78.56 328 TYR A N 1
ATOM 2503 C CA . TYR A 1 328 ? -8.298 -7.830 21.762 1.00 78.56 328 TYR A CA 1
ATOM 2504 C C . TYR A 1 328 ? -8.448 -7.068 23.066 1.00 78.56 328 TYR A C 1
ATOM 2506 O O . TYR A 1 328 ? -8.418 -7.665 24.141 1.00 78.56 328 TYR A O 1
ATOM 2514 N N . ARG A 1 329 ? -8.628 -5.754 22.974 1.00 81.88 329 ARG A N 1
ATOM 2515 C CA . ARG A 1 329 ? -8.977 -4.924 24.128 1.00 81.88 329 ARG A CA 1
ATOM 2516 C C . ARG A 1 329 ? -10.014 -3.887 23.756 1.00 81.88 329 ARG A C 1
ATOM 2518 O O . ARG A 1 329 ? -10.133 -3.499 22.595 1.00 81.88 329 ARG A O 1
ATOM 2525 N N . LEU A 1 330 ? -10.737 -3.427 24.766 1.00 84.38 330 LEU A N 1
ATOM 2526 C CA . LEU A 1 330 ? -11.595 -2.262 24.643 1.00 84.38 330 LEU A CA 1
ATOM 2527 C C . LEU A 1 330 ? -10.751 -1.001 24.872 1.00 84.38 330 LEU A C 1
ATOM 2529 O O . LEU A 1 330 ? -10.081 -0.880 25.896 1.00 84.38 330 LEU A O 1
ATOM 2533 N N . ALA A 1 331 ? -10.781 -0.075 23.920 1.00 77.56 331 ALA A N 1
ATOM 2534 C CA . ALA A 1 331 ? -9.994 1.156 23.932 1.00 77.56 331 ALA A CA 1
ATOM 2535 C C . ALA A 1 331 ? -10.512 2.197 24.946 1.00 77.56 331 ALA A C 1
ATOM 2537 O O . ALA A 1 331 ? -9.785 3.108 25.351 1.00 77.56 331 ALA A O 1
ATOM 2538 N N . ILE A 1 332 ? -11.754 2.020 25.407 1.00 79.81 332 ILE A N 1
ATOM 2539 C CA . ILE A 1 332 ? -12.428 2.872 26.390 1.00 79.81 332 ILE A CA 1
ATOM 2540 C C . ILE A 1 332 ? -11.708 2.788 27.744 1.00 79.81 332 ILE A C 1
ATOM 2542 O O . ILE A 1 332 ? -11.255 1.724 28.181 1.00 79.81 332 ILE A O 1
ATOM 2546 N N . GLU A 1 333 ? -11.573 3.933 28.410 1.00 76.31 333 GLU A N 1
ATOM 2547 C CA . GLU A 1 333 ? -10.909 4.015 29.709 1.00 76.31 333 GLU A CA 1
ATOM 2548 C C . GLU A 1 333 ? -11.723 3.318 30.813 1.00 76.31 333 GLU A C 1
ATOM 2550 O O . GLU A 1 333 ? -12.951 3.433 30.828 1.00 76.31 333 GLU A O 1
ATOM 2555 N N . PRO A 1 334 ? -11.066 2.658 31.788 1.00 81.88 334 PRO A N 1
ATOM 2556 C CA . PRO A 1 334 ? -11.742 1.946 32.877 1.00 81.88 334 PRO A CA 1
ATOM 2557 C C . PRO A 1 334 ? -12.788 2.783 33.623 1.00 81.88 334 PRO A C 1
ATOM 2559 O O . PRO A 1 334 ? -13.861 2.292 33.955 1.00 81.88 334 PRO A O 1
ATOM 2562 N N . GLN A 1 335 ? -12.500 4.068 33.838 1.00 82.25 335 GLN A N 1
ATOM 2563 C CA . GLN A 1 335 ? -13.375 5.015 34.537 1.00 82.25 335 GLN A CA 1
ATOM 2564 C C . GLN A 1 335 ? -14.680 5.340 33.793 1.00 82.25 335 GLN A C 1
ATOM 2566 O O . GLN A 1 335 ? -15.620 5.863 34.390 1.00 82.25 335 GLN A O 1
ATOM 2571 N N . HIS A 1 336 ? -14.761 5.018 32.501 1.00 84.19 336 HIS A N 1
ATOM 2572 C CA . HIS A 1 336 ? -15.965 5.191 31.690 1.00 84.19 336 HIS A CA 1
ATOM 2573 C C . HIS A 1 336 ? -16.746 3.885 31.492 1.00 84.19 336 HIS A C 1
ATOM 2575 O O . HIS A 1 336 ? -17.730 3.860 30.750 1.00 84.19 336 HIS A O 1
ATOM 2581 N N . LEU A 1 337 ? -16.346 2.809 32.174 1.00 86.56 337 LEU A N 1
ATOM 2582 C CA . LEU A 1 337 ? -17.030 1.522 32.172 1.00 86.56 337 LEU A CA 1
ATOM 2583 C C . LEU A 1 337 ? -17.755 1.328 33.507 1.00 86.56 337 LEU A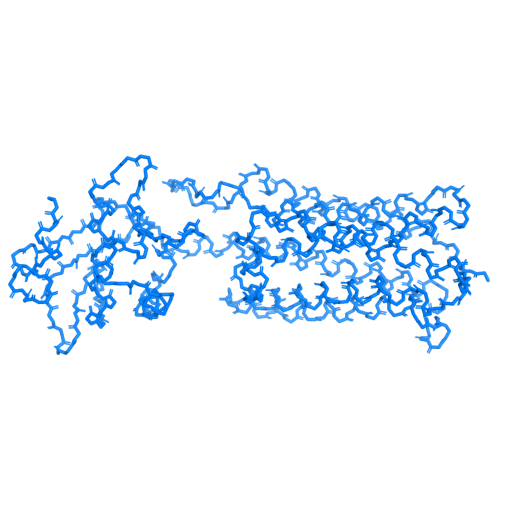 C 1
ATOM 2585 O O . LEU A 1 337 ? -17.163 1.419 34.578 1.00 86.56 337 LEU A O 1
ATOM 2589 N N . SER A 1 338 ? -19.055 1.051 33.448 1.00 88.12 338 SER A N 1
ATOM 2590 C CA . SER A 1 338 ? -19.888 0.825 34.631 1.00 88.12 338 SER A CA 1
ATOM 2591 C C . SER A 1 338 ? -20.754 -0.420 34.471 1.00 88.12 338 SER A C 1
ATOM 2593 O O . SER A 1 338 ? -21.176 -0.773 33.368 1.00 88.12 338 SER A O 1
ATOM 2595 N N . PHE A 1 339 ? -21.023 -1.103 35.583 1.00 90.88 339 PHE A N 1
ATOM 2596 C CA . PHE A 1 339 ? -21.703 -2.396 35.581 1.00 90.88 339 PHE A CA 1
ATOM 2597 C C . PHE A 1 339 ? -22.794 -2.435 36.646 1.00 90.88 339 PHE A C 1
ATOM 2599 O O . PHE A 1 339 ? -22.540 -2.138 37.813 1.00 90.88 339 PHE A O 1
ATOM 2606 N N . ASP A 1 340 ? -23.991 -2.862 36.258 1.00 88.38 340 ASP A N 1
ATOM 2607 C CA . ASP A 1 340 ? -25.047 -3.235 37.191 1.00 88.38 340 ASP A CA 1
ATOM 2608 C C . ASP A 1 340 ? -24.837 -4.690 37.629 1.00 88.38 340 ASP A C 1
ATOM 2610 O O . ASP A 1 340 ? -25.322 -5.634 37.001 1.00 88.38 340 ASP A O 1
ATOM 2614 N N . ARG A 1 341 ? -24.021 -4.885 38.672 1.00 82.69 341 ARG A N 1
ATOM 2615 C CA . ARG A 1 341 ? -23.618 -6.228 39.123 1.00 82.69 341 ARG A CA 1
ATOM 2616 C C . ARG A 1 341 ? -24.806 -7.085 39.519 1.00 82.69 341 ARG A C 1
ATOM 2618 O O . ARG A 1 341 ? -24.818 -8.271 39.208 1.00 82.69 341 ARG A O 1
ATOM 2625 N N . GLU A 1 342 ? -25.789 -6.496 40.192 1.00 82.12 342 GLU A N 1
ATOM 2626 C CA . GLU A 1 342 ? -26.966 -7.228 40.645 1.00 82.12 342 GLU A CA 1
ATOM 2627 C C . GLU A 1 342 ? -27.815 -7.693 39.467 1.00 82.12 342 GLU A C 1
ATOM 2629 O O . GLU A 1 342 ? -28.230 -8.852 39.437 1.00 82.12 342 GLU A O 1
ATOM 2634 N N . ALA A 1 343 ? -28.046 -6.825 38.480 1.00 82.56 343 ALA A N 1
ATOM 2635 C CA . ALA A 1 343 ? -28.795 -7.200 37.290 1.00 82.56 343 ALA A CA 1
ATOM 2636 C C . ALA A 1 343 ? -28.043 -8.242 36.446 1.00 82.56 343 ALA A C 1
ATOM 2638 O O . ALA A 1 343 ? -28.645 -9.211 35.987 1.00 82.56 343 ALA A O 1
ATOM 2639 N N . LEU A 1 344 ? -26.725 -8.087 36.284 1.00 85.38 344 LEU A N 1
ATOM 2640 C CA . LEU A 1 344 ? -25.892 -9.015 35.512 1.00 85.38 344 LEU A CA 1
ATOM 2641 C C . LEU A 1 344 ? -25.755 -10.391 36.180 1.00 85.38 344 LEU A C 1
ATOM 2643 O O . LEU A 1 344 ? -25.738 -11.401 35.482 1.00 85.38 344 LEU A O 1
ATOM 2647 N N . ALA A 1 345 ? -25.695 -10.454 37.513 1.00 80.88 345 ALA A N 1
ATOM 2648 C CA . ALA A 1 345 ? -25.599 -11.714 38.254 1.00 80.88 345 ALA A CA 1
ATOM 2649 C C . ALA A 1 345 ? -26.900 -12.534 38.233 1.00 80.88 345 ALA A C 1
ATOM 2651 O O . ALA A 1 345 ? -26.858 -13.749 38.403 1.00 80.88 345 ALA A O 1
ATOM 2652 N N . ARG A 1 346 ? -28.056 -11.896 38.001 1.00 80.75 346 ARG A N 1
ATOM 2653 C CA . ARG A 1 346 ? -29.360 -12.579 37.882 1.00 80.75 346 ARG A CA 1
ATOM 2654 C C . ARG A 1 346 ? -29.563 -13.272 36.531 1.00 80.75 346 ARG A C 1
ATOM 2656 O O . ARG A 1 346 ? -30.554 -13.978 36.360 1.00 80.75 346 ARG A O 1
ATOM 2663 N N . LEU A 1 347 ? -28.660 -13.063 35.573 1.00 79.38 347 LEU A N 1
ATOM 2664 C CA . LEU A 1 347 ? -28.724 -13.652 34.239 1.00 79.38 347 LEU A CA 1
ATOM 2665 C C . LEU A 1 347 ? -27.889 -14.942 34.191 1.00 79.38 347 LEU A C 1
ATOM 2667 O O . LEU A 1 347 ? -26.662 -14.861 34.279 1.00 79.38 347 LEU A O 1
ATOM 2671 N N . PRO A 1 348 ? -28.509 -16.126 34.012 1.00 75.75 348 PRO A N 1
ATOM 2672 C CA . PRO A 1 348 ? -27.803 -17.412 34.074 1.00 75.75 348 PRO A CA 1
ATOM 2673 C C . PRO A 1 348 ? -26.658 -17.537 33.058 1.00 75.75 348 PRO A C 1
ATOM 2675 O O . PRO A 1 348 ? -25.646 -18.182 33.315 1.00 75.75 348 PRO A O 1
ATOM 2678 N N . ASP A 1 349 ? -26.804 -16.903 31.895 1.00 76.38 349 ASP A N 1
ATOM 2679 C CA . ASP A 1 349 ? -25.845 -16.921 30.789 1.00 76.38 349 ASP A CA 1
ATOM 2680 C C . ASP A 1 349 ? -24.652 -15.968 30.984 1.00 76.38 349 ASP A C 1
ATOM 2682 O O . ASP A 1 349 ? -23.608 -16.140 30.340 1.00 76.38 349 ASP A O 1
ATOM 2686 N N . LEU A 1 350 ? -24.781 -14.994 31.893 1.00 75.44 350 LEU A N 1
ATOM 2687 C CA . LEU A 1 350 ? -23.744 -14.010 32.213 1.00 75.44 350 LEU A CA 1
ATOM 2688 C C . LEU A 1 350 ? -23.177 -14.157 33.626 1.00 75.44 350 LEU A C 1
ATOM 2690 O O . LEU A 1 350 ? -22.150 -13.550 33.909 1.00 75.44 350 LEU A O 1
ATOM 2694 N N . GLU A 1 351 ? -23.773 -14.980 34.488 1.00 74.50 351 GLU A N 1
ATOM 2695 C CA . GLU A 1 351 ? -23.404 -15.117 35.900 1.00 74.50 351 GLU A CA 1
ATOM 2696 C C . GLU A 1 351 ? -21.899 -15.382 36.102 1.00 74.50 351 GLU A C 1
ATOM 2698 O O . GLU A 1 351 ? -21.239 -14.714 36.900 1.00 74.50 351 GLU A O 1
ATOM 2703 N N . ALA A 1 352 ? -21.319 -16.301 35.323 1.00 75.06 352 ALA A N 1
ATOM 2704 C CA . ALA A 1 352 ? -19.896 -16.641 35.406 1.00 75.06 352 ALA A CA 1
ATOM 2705 C C . ALA A 1 352 ? -18.961 -15.479 35.017 1.00 75.06 352 ALA A C 1
ATOM 2707 O O . ALA A 1 352 ? -17.846 -15.383 35.532 1.00 75.06 352 ALA A O 1
ATOM 2708 N N . VAL A 1 353 ? -19.407 -14.600 34.115 1.00 73.38 353 VAL A N 1
ATOM 2709 C CA . VAL A 1 353 ? -18.668 -13.404 33.686 1.00 73.38 353 VAL A CA 1
ATOM 2710 C C . VAL A 1 353 ? -18.910 -12.260 34.675 1.00 73.38 353 VAL A C 1
ATOM 2712 O O . VAL A 1 353 ? -17.970 -11.579 35.064 1.00 73.38 353 VAL A O 1
ATOM 2715 N N . ALA A 1 354 ? -20.139 -12.095 35.165 1.00 73.06 354 ALA A N 1
ATOM 2716 C CA . ALA A 1 354 ? -20.522 -11.066 36.128 1.00 73.06 354 ALA A CA 1
ATOM 2717 C C . ALA A 1 354 ? -19.800 -11.219 37.478 1.00 73.06 354 ALA A C 1
ATOM 2719 O O . ALA A 1 354 ? -19.397 -10.225 38.078 1.00 73.06 354 ALA A O 1
ATOM 2720 N N . ARG A 1 355 ? -19.539 -12.456 37.923 1.00 77.38 355 ARG A N 1
ATOM 2721 C CA . ARG A 1 355 ? -18.706 -12.741 39.110 1.00 77.38 355 ARG A CA 1
ATOM 2722 C C . ARG A 1 355 ? -17.257 -12.257 38.973 1.00 77.38 355 ARG A C 1
ATOM 2724 O O . ARG A 1 355 ? -16.540 -12.194 39.966 1.00 77.38 355 ARG A O 1
ATOM 2731 N N . GLN A 1 356 ? -16.815 -11.932 37.758 1.00 74.69 356 GLN A N 1
ATOM 2732 C CA . GLN A 1 356 ? -15.487 -11.385 37.504 1.00 74.69 356 GLN A CA 1
ATOM 2733 C C . GLN A 1 356 ? -15.456 -9.851 37.591 1.00 74.69 356 GLN A C 1
ATOM 2735 O O . GLN A 1 356 ? -14.386 -9.266 37.492 1.00 74.69 356 GLN A O 1
ATOM 2740 N N . ILE A 1 357 ? -16.580 -9.165 37.795 1.00 77.75 357 ILE A N 1
ATOM 2741 C CA . ILE A 1 357 ? -16.568 -7.704 37.930 1.00 77.75 357 ILE A CA 1
ATOM 2742 C C . ILE A 1 357 ? -15.868 -7.341 39.260 1.00 77.75 357 ILE A C 1
ATOM 2744 O O . ILE A 1 357 ? -16.330 -7.810 40.304 1.00 77.75 357 ILE A O 1
ATOM 2748 N N . PRO A 1 358 ? -14.760 -6.568 39.237 1.00 65.50 358 PRO A N 1
ATOM 2749 C CA . PRO A 1 358 ? -13.960 -6.241 40.424 1.00 65.50 358 PRO A CA 1
ATOM 2750 C C . PRO A 1 358 ? -14.731 -5.343 41.375 1.00 65.50 358 PRO A C 1
ATOM 2752 O O . PRO A 1 358 ? -15.251 -4.330 40.878 1.00 65.50 358 PRO A O 1
#

Radius of gyration: 25.43 Å; chains: 1; bounding box: 65×38×72 Å

pLDDT: mean 84.98, std 12.28, range [31.27, 98.31]

Secondary structure (DSSP, 8-state):
-PPPPPHHHHHHHHHHHHHHHHHHHHHHHH-S---TTSPPPSSSS-HHHHHHHHHHHHHHHHHHHTTS---HHHHHHHHHHHHHHHHHHHHHHHHT-TTS-HHHHHHHTSTTHHHHHHHHHHHHHHHHHHHHHHH-TT-GGGGHHHHHHHHHHHHHHHHHHHHHHHHTT-HHHHHHHHHHHHHHHHHHGGGTS-TTTTT-TTTHHHHHHHHHHHHHHHHHHHHHHHHHHHHHHSPPTTT--EEEEEEEETTEEEEEETTEEEEE-HHHHHHHHHHHHHHHH--STTTT-EETTTSSS---HHHHHHHHHHHGGGT-TTSEEE-SSSEEEE-S-GGGEEE-HHHHHT-TTTHHHHTT--